Protein AF-0000000075268271 (afdb_homodimer)

Secondary structure (DSSP, 8-state):
---------HHHHHHB-HHHHHHHHHTTTTT-B--TTHHHHHHHHHHHHHHHHHHHHHHHHHHTT-SB--HHHHHHHHHHHHHHHHHHHHHH-/---------HHHHHHB-HHHHHHHHHTTTTT-B--TTHHHHHHHHHHHHHHHHHHHHHHHHHHTT-SB--HHHHHHHHHHHHHHHHHHHHHH-

Structure (mmCIF, N/CA/C/O backbone):
data_AF-0000000075268271-model_v1
#
loop_
_entity.id
_entity.type
_entity.pdbx_description
1 polymer 'Uncharacterized protein'
#
loop_
_atom_site.group_PDB
_atom_site.id
_atom_site.type_symbol
_atom_site.label_atom_id
_atom_site.label_alt_id
_atom_site.label_comp_id
_atom_site.label_asym_id
_atom_site.label_entity_id
_atom_site.label_seq_id
_atom_site.pdbx_PDB_ins_code
_atom_site.Cartn_x
_atom_site.Cartn_y
_atom_site.Cartn_z
_atom_site.occupancy
_atom_site.B_iso_or_equiv
_atom_site.auth_seq_id
_atom_site.auth_comp_id
_atom_site.auth_asym_id
_atom_site.auth_atom_id
_atom_site.pdbx_PDB_model_num
ATOM 1 N N . MET A 1 1 ? 8.133 -24.219 16.812 1 31.52 1 MET A N 1
ATOM 2 C CA . MET A 1 1 ? 6.918 -23.484 17.141 1 31.52 1 MET A CA 1
ATOM 3 C C . MET A 1 1 ? 6.254 -22.938 15.883 1 31.52 1 MET A C 1
ATOM 5 O O . MET A 1 1 ? 6.902 -22.281 15.062 1 31.52 1 MET A O 1
ATOM 9 N N . PRO A 1 2 ? 5.168 -23.531 15.453 1 29.39 2 PRO A N 1
ATOM 10 C CA . PRO A 1 2 ? 4.523 -23.188 14.18 1 29.39 2 PRO A CA 1
ATOM 11 C C . PRO A 1 2 ? 4.332 -21.688 14 1 29.39 2 PRO A C 1
ATOM 13 O O . PRO A 1 2 ? 4.102 -20.969 14.977 1 29.39 2 PRO A O 1
ATOM 16 N N . ALA A 1 3 ? 4.926 -21.094 13.008 1 40.59 3 ALA A N 1
ATOM 17 C CA . ALA A 1 3 ? 4.797 -19.672 12.703 1 40.59 3 ALA A CA 1
ATOM 18 C C . ALA A 1 3 ? 3.383 -19.172 13 1 40.59 3 ALA A C 1
ATOM 20 O O . ALA A 1 3 ? 2.4 -19.828 12.641 1 40.59 3 ALA A O 1
ATOM 21 N N . GLU A 1 4 ? 3.176 -18.547 14.156 1 39.72 4 GLU A N 1
ATOM 22 C CA . GLU A 1 4 ? 1.919 -17.922 14.562 1 39.72 4 GLU A CA 1
ATOM 23 C C . GLU A 1 4 ? 1.168 -17.359 13.359 1 39.72 4 GLU A C 1
ATOM 25 O O . GLU A 1 4 ? 1.684 -16.5 12.648 1 39.72 4 GLU A O 1
ATOM 30 N N . LYS A 1 5 ? 0.392 -18.141 12.656 1 44.25 5 LYS A N 1
ATOM 31 C CA . LYS A 1 5 ? -0.526 -17.656 11.633 1 44.25 5 LYS A CA 1
ATOM 32 C C . LYS A 1 5 ? -1.112 -16.297 12.023 1 44.25 5 LYS A C 1
ATOM 34 O O . LYS A 1 5 ? -1.704 -16.156 13.094 1 44.25 5 LYS A O 1
ATOM 39 N N . LYS A 1 6 ? -0.421 -15.203 11.906 1 47.88 6 LYS A N 1
ATOM 40 C CA . LYS A 1 6 ? -0.913 -13.883 12.289 1 47.88 6 LYS A CA 1
ATOM 41 C C . LYS A 1 6 ? -2.367 -13.695 11.867 1 47.88 6 LYS A C 1
ATOM 43 O O . LYS A 1 6 ? -2.691 -13.789 10.68 1 47.88 6 LYS A O 1
ATOM 48 N N . GLN A 1 7 ? -3.389 -14.109 12.773 1 51.75 7 GLN A N 1
ATOM 49 C CA . GLN A 1 7 ? -4.82 -13.836 12.656 1 51.75 7 GLN A CA 1
ATOM 50 C C . GLN A 1 7 ? -5.074 -12.43 12.125 1 51.75 7 GLN A C 1
ATOM 52 O O . GLN A 1 7 ? -4.289 -11.516 12.383 1 51.75 7 GLN A O 1
ATOM 57 N N . PRO A 1 8 ? -5.922 -12.391 11.141 1 56.81 8 PRO A N 1
ATOM 58 C CA . PRO A 1 8 ? -6.199 -11.031 10.656 1 56.81 8 PRO A CA 1
ATOM 59 C C . PRO A 1 8 ? -6.582 -10.07 11.781 1 56.81 8 PRO A C 1
ATOM 61 O O . PRO A 1 8 ? -7.383 -10.422 12.656 1 56.81 8 PRO A O 1
ATOM 64 N N . ASN A 1 9 ? -5.738 -9.086 12.125 1 66.88 9 ASN A N 1
ATOM 65 C CA . ASN A 1 9 ? -5.992 -7.992 13.055 1 66.88 9 ASN A CA 1
ATOM 66 C C . ASN A 1 9 ? -7.352 -7.348 12.805 1 66.88 9 ASN A C 1
ATOM 68 O O . ASN A 1 9 ? -7.754 -7.164 11.648 1 66.88 9 ASN A O 1
ATOM 72 N N . ALA A 1 10 ? -8.398 -7.574 13.695 1 72.62 10 ALA A N 1
ATOM 73 C CA . ALA A 1 10 ? -9.734 -6.977 13.633 1 72.62 10 ALA A CA 1
ATOM 74 C C . ALA A 1 10 ? -9.688 -5.598 12.984 1 72.62 10 ALA A C 1
ATOM 76 O O . ALA A 1 10 ? -10.609 -5.215 12.258 1 72.62 10 ALA A O 1
ATOM 77 N N . LYS A 1 11 ? -8.695 -4.957 13.195 1 80.31 11 LYS A N 1
ATOM 78 C CA . LYS A 1 11 ? -8.555 -3.619 12.625 1 80.31 11 LYS A CA 1
ATOM 79 C C . LYS A 1 11 ? -8.484 -3.674 11.102 1 80.31 11 LYS A C 1
ATOM 81 O O . LYS A 1 11 ? -9.094 -2.844 10.414 1 80.31 11 LYS A O 1
ATOM 86 N N . LEU A 1 12 ? -7.926 -4.66 10.594 1 87.38 12 LEU A N 1
ATOM 87 C CA . LEU A 1 12 ? -7.719 -4.762 9.148 1 87.38 12 LEU A CA 1
ATOM 88 C C . LEU A 1 12 ? -9.031 -5.074 8.43 1 87.38 12 LEU A C 1
ATOM 90 O O . LEU A 1 12 ? -9.289 -4.551 7.348 1 87.38 12 LEU A O 1
ATOM 94 N N . THR A 1 13 ? -9.867 -5.848 9.148 1 85.5 13 THR A N 1
ATOM 95 C CA . THR A 1 13 ? -11.102 -6.281 8.508 1 85.5 13 THR A CA 1
ATOM 96 C C . THR A 1 13 ? -12.062 -5.105 8.344 1 85.5 13 THR A C 1
ATOM 98 O O . THR A 1 13 ? -13.008 -5.176 7.551 1 85.5 13 THR A O 1
ATOM 101 N N . LYS A 1 14 ? -11.789 -4.031 9 1 91.56 14 LYS A N 1
ATOM 102 C CA . LYS A 1 14 ? -12.656 -2.857 8.898 1 91.56 14 LYS A CA 1
ATOM 103 C C . LYS A 1 14 ? -12.117 -1.869 7.863 1 91.56 14 LYS A C 1
ATOM 105 O O . LYS A 1 14 ? -12.844 -0.988 7.402 1 91.56 14 LYS A O 1
ATOM 110 N N . LEU A 1 15 ? -10.93 -2.074 7.535 1 93.69 15 LEU A N 1
ATOM 111 C CA . LEU A 1 15 ? -10.266 -1.083 6.699 1 93.69 15 LEU A CA 1
ATOM 112 C C . LEU A 1 15 ? -10.492 -1.381 5.219 1 93.69 15 LEU A C 1
ATOM 114 O O . LEU A 1 15 ? -10.516 -0.464 4.395 1 93.69 15 LEU A O 1
ATOM 118 N N . TYR A 1 16 ? -10.656 -2.656 4.906 1 93.19 16 TYR A N 1
ATOM 119 C CA . TYR A 1 16 ? -10.773 -2.98 3.488 1 93.19 16 TYR A CA 1
ATOM 120 C C . TYR A 1 16 ? -11.609 -4.242 3.285 1 93.19 16 TYR A C 1
ATOM 122 O O . TYR A 1 16 ? -11.898 -4.961 4.242 1 93.19 16 TYR A O 1
ATOM 130 N N . ASN A 1 17 ? -12.141 -4.367 2.084 1 93.81 17 ASN A N 1
ATOM 131 C CA . ASN A 1 17 ? -12.812 -5.582 1.646 1 93.81 17 ASN A CA 1
ATOM 132 C C . ASN A 1 17 ? -11.82 -6.648 1.204 1 93.81 17 ASN A C 1
ATOM 134 O O . ASN A 1 17 ? -11.352 -6.637 0.063 1 93.81 17 ASN A O 1
ATOM 138 N N . ARG A 1 18 ? -11.641 -7.5 2.152 1 94.69 18 ARG A N 1
ATOM 139 C CA . ARG A 1 18 ? -10.578 -8.461 1.895 1 94.69 18 ARG A CA 1
ATOM 140 C C . ARG A 1 18 ? -10.867 -9.281 0.642 1 94.69 18 ARG A C 1
ATOM 142 O O . ARG A 1 18 ? -9.969 -9.547 -0.159 1 94.69 18 ARG A O 1
ATOM 149 N N . THR A 1 19 ? -12.195 -9.766 0.475 1 95.88 19 THR A N 1
ATOM 150 C CA . THR A 1 19 ? -12.562 -10.609 -0.66 1 95.88 19 THR A CA 1
ATOM 151 C C . THR A 1 19 ? -12.25 -9.906 -1.977 1 95.88 19 THR A C 1
ATOM 153 O O . THR A 1 19 ? -11.602 -10.484 -2.854 1 95.88 19 THR A O 1
ATOM 156 N N . ARG A 1 20 ? -12.625 -8.672 -2.082 1 95.44 20 ARG A N 1
ATOM 157 C CA . ARG A 1 20 ? -12.398 -7.93 -3.314 1 95.44 20 ARG A CA 1
ATOM 158 C C . ARG A 1 20 ? -10.922 -7.602 -3.492 1 95.44 20 ARG A C 1
ATOM 160 O O . ARG A 1 20 ? -10.398 -7.641 -4.609 1 95.44 20 ARG A O 1
ATOM 167 N N . PHE A 1 21 ? -10.266 -7.293 -2.365 1 95.62 21 PHE A N 1
ATOM 168 C CA . PHE A 1 21 ? -8.836 -6.996 -2.408 1 95.62 21 PHE A CA 1
ATOM 169 C C . PHE A 1 21 ? -8.047 -8.211 -2.869 1 95.62 21 PHE A C 1
ATOM 171 O O . PHE A 1 21 ? -7.172 -8.102 -3.734 1 95.62 21 PHE A O 1
ATOM 178 N N . LYS A 1 22 ? -8.375 -9.297 -2.318 1 96.31 22 LYS A N 1
ATOM 179 C CA . LYS A 1 22 ? -7.707 -10.539 -2.697 1 96.31 22 LYS A CA 1
ATOM 180 C C . LYS A 1 22 ? -7.941 -10.859 -4.172 1 96.31 22 LYS A C 1
ATOM 182 O O . LYS A 1 22 ? -7.02 -11.273 -4.875 1 96.31 22 LYS A O 1
ATOM 187 N N . LYS A 1 23 ? -9.109 -10.664 -4.668 1 97.06 23 LYS A N 1
ATOM 188 C CA . LYS A 1 23 ? -9.445 -10.938 -6.066 1 97.06 23 LYS A CA 1
ATOM 189 C C . LYS A 1 23 ? -8.641 -10.047 -7.004 1 97.06 23 LYS A C 1
ATOM 191 O O . LYS A 1 23 ? -8.258 -10.477 -8.102 1 97.06 23 LYS A O 1
ATOM 196 N N . ALA A 1 24 ? -8.422 -8.828 -6.547 1 96.5 24 ALA A N 1
ATOM 197 C CA . ALA A 1 24 ? -7.629 -7.902 -7.352 1 96.5 24 ALA A CA 1
ATOM 198 C C . ALA A 1 24 ? -6.207 -8.422 -7.551 1 96.5 24 ALA A C 1
ATOM 200 O O . ALA A 1 24 ? -5.629 -8.273 -8.625 1 96.5 24 ALA A O 1
ATOM 201 N N . ILE A 1 25 ? -5.652 -9.047 -6.566 1 97.94 25 ILE A N 1
ATOM 202 C CA . ILE A 1 25 ? -4.32 -9.625 -6.672 1 97.94 25 ILE A CA 1
ATOM 203 C C . ILE A 1 25 ? -4.379 -10.898 -7.516 1 97.94 25 ILE A C 1
ATOM 205 O O . ILE A 1 25 ? -3.57 -11.086 -8.43 1 97.94 25 ILE A O 1
ATOM 209 N N . GLU A 1 26 ? -5.363 -11.688 -7.25 1 98.06 26 GLU A N 1
ATOM 210 C CA . GLU A 1 26 ? -5.5 -12.984 -7.906 1 98.06 26 GLU A CA 1
ATOM 211 C C . GLU A 1 26 ? -5.734 -12.82 -9.406 1 98.06 26 GLU A C 1
ATOM 213 O O . GLU A 1 26 ? -5.324 -13.664 -10.203 1 98.06 26 GLU A O 1
ATOM 218 N N . SER A 1 27 ? -6.379 -11.773 -9.75 1 97.94 27 SER A N 1
ATOM 219 C CA . SER A 1 27 ? -6.648 -11.508 -11.164 1 97.94 27 SER A CA 1
ATOM 220 C C . SER A 1 27 ? -5.355 -11.391 -11.961 1 97.94 27 SER A C 1
ATOM 222 O O . SER A 1 27 ? -5.348 -11.609 -13.172 1 97.94 27 SER A O 1
ATOM 224 N N . GLU A 1 28 ? -4.301 -11.156 -11.297 1 98.56 28 GLU A N 1
ATOM 225 C CA . GLU A 1 28 ? -3.016 -11 -11.977 1 98.56 28 GLU A CA 1
ATOM 226 C C . GLU A 1 28 ? -2.227 -12.305 -11.969 1 98.56 28 GLU A C 1
ATOM 228 O O . GLU A 1 28 ? -1.186 -12.406 -12.625 1 98.56 28 GLU A O 1
ATOM 233 N N . LEU A 1 29 ? -2.707 -13.305 -11.32 1 98.69 29 LEU A N 1
ATOM 234 C CA . LEU A 1 29 ? -1.918 -14.508 -11.094 1 98.69 29 LEU A CA 1
ATOM 235 C C . LEU A 1 29 ? -2.26 -15.578 -12.125 1 98.69 29 LEU A C 1
ATOM 237 O O . LEU A 1 29 ? -1.744 -16.703 -12.062 1 98.69 29 LEU A O 1
ATOM 241 N N . ASP A 1 30 ? -3.125 -15.328 -13.062 1 98.31 30 ASP A N 1
ATOM 242 C CA . ASP A 1 30 ? -3.484 -16.219 -14.172 1 98.31 30 ASP A CA 1
ATOM 243 C C . ASP A 1 30 ? -3.771 -17.625 -13.672 1 98.31 30 ASP A C 1
ATOM 245 O O . ASP A 1 30 ? -3.287 -18.609 -14.25 1 98.31 30 ASP A O 1
ATOM 249 N N . GLY A 1 31 ? -4.477 -17.688 -12.57 1 98.25 31 GLY A N 1
ATOM 250 C CA . GLY A 1 31 ? -4.922 -18.969 -12.062 1 98.25 31 GLY A CA 1
ATOM 251 C C . GLY A 1 31 ? -3.928 -19.609 -11.109 1 98.25 31 GLY A C 1
ATOM 252 O O . GLY A 1 31 ? -4.223 -20.625 -10.492 1 98.25 31 GLY A O 1
ATOM 253 N N . LYS A 1 32 ? -2.775 -19.031 -10.977 1 98.69 32 LYS A N 1
ATOM 254 C CA . LYS A 1 32 ? -1.796 -19.562 -10.031 1 98.69 32 LYS A CA 1
ATOM 255 C C . LYS A 1 32 ? -2.15 -19.188 -8.594 1 98.69 32 LYS A C 1
ATOM 257 O O . LYS A 1 32 ? -2.854 -18.203 -8.359 1 98.69 32 LYS A O 1
ATOM 262 N N . LYS A 1 33 ? -1.604 -19.984 -7.695 1 98.44 33 LYS A N 1
ATOM 263 C CA . LYS A 1 33 ? -1.94 -19.812 -6.285 1 98.44 33 LYS A CA 1
ATOM 264 C C . LYS A 1 33 ? -0.872 -19 -5.559 1 98.44 33 LYS A C 1
ATOM 266 O O . LYS A 1 33 ? 0.281 -18.953 -5.992 1 98.44 33 LYS A O 1
ATOM 271 N N . MET A 1 34 ? -1.299 -18.328 -4.52 1 97.75 34 MET A N 1
ATOM 272 C CA . MET A 1 34 ? -0.413 -17.656 -3.574 1 97.75 34 MET A CA 1
ATOM 273 C C . MET A 1 34 ? -0.712 -18.094 -2.145 1 97.75 34 MET A C 1
ATOM 275 O O . MET A 1 34 ? -1.738 -18.734 -1.886 1 97.75 34 MET A O 1
ATOM 279 N N . ALA A 1 35 ? 0.216 -17.812 -1.238 1 96.31 35 ALA A N 1
ATOM 280 C CA . ALA A 1 35 ? -0.035 -18.109 0.17 1 96.31 35 ALA A CA 1
ATOM 281 C C . ALA A 1 35 ? -1.312 -17.422 0.653 1 96.31 35 ALA A C 1
ATOM 283 O O . ALA A 1 35 ? -1.617 -16.297 0.238 1 96.31 35 ALA A O 1
ATOM 284 N N . GLU A 1 36 ? -1.975 -18.062 1.53 1 94.38 36 GLU A N 1
ATOM 285 C CA . GLU A 1 36 ? -3.314 -17.672 1.957 1 94.38 36 GLU A CA 1
ATOM 286 C C . GLU A 1 36 ? -3.295 -16.297 2.645 1 94.38 36 GLU A C 1
ATOM 288 O O . GLU A 1 36 ? -4.262 -15.539 2.553 1 94.38 36 GLU A O 1
ATOM 293 N N . ASP A 1 37 ? -2.166 -15.93 3.166 1 94.5 37 ASP A N 1
ATOM 294 C CA . ASP A 1 37 ? -2.131 -14.703 3.955 1 94.5 37 ASP A CA 1
ATOM 295 C C . ASP A 1 37 ? -1.354 -13.602 3.232 1 94.5 37 ASP A C 1
ATOM 297 O O . ASP A 1 37 ? -1.12 -12.531 3.793 1 94.5 37 ASP A O 1
ATOM 301 N N . THR A 1 38 ? -1.077 -13.828 2.01 1 95.62 38 THR A N 1
ATOM 302 C CA . THR A 1 38 ? -0.266 -12.875 1.265 1 95.62 38 THR A CA 1
ATOM 303 C C . THR A 1 38 ? -0.977 -11.523 1.16 1 95.62 38 THR A C 1
ATOM 305 O O . THR A 1 38 ? -0.37 -10.477 1.389 1 95.62 38 THR A O 1
ATOM 308 N N . ASP A 1 39 ? -2.254 -11.609 0.865 1 95.06 39 ASP A N 1
ATOM 309 C CA . ASP A 1 39 ? -3.008 -10.367 0.692 1 95.06 39 ASP A CA 1
ATOM 310 C C . ASP A 1 39 ? -3.068 -9.578 1.995 1 95.06 39 ASP A C 1
ATOM 312 O O . ASP A 1 39 ? -2.912 -8.352 1.992 1 95.06 39 ASP A O 1
ATOM 316 N N . ILE A 1 40 ? -3.18 -10.234 3.148 1 95.62 40 ILE A N 1
ATOM 317 C CA . ILE A 1 40 ? -3.266 -9.586 4.449 1 95.62 40 ILE A CA 1
ATOM 318 C C . ILE A 1 40 ? -1.91 -8.992 4.824 1 95.62 40 ILE A C 1
ATOM 320 O O . ILE A 1 40 ? -1.83 -7.848 5.273 1 95.62 40 ILE A O 1
ATOM 324 N N . LEU A 1 41 ? -0.896 -9.703 4.57 1 95.56 41 LEU A N 1
ATOM 325 C CA . LEU A 1 41 ? 0.448 -9.266 4.934 1 95.56 41 LEU A CA 1
ATOM 326 C C . LEU A 1 41 ? 0.87 -8.055 4.113 1 95.56 41 LEU A C 1
ATOM 328 O O . LEU A 1 41 ? 1.465 -7.113 4.648 1 95.56 41 LEU A O 1
ATOM 332 N N . MET A 1 42 ? 0.495 -8.086 2.865 1 96.75 42 MET A N 1
ATOM 333 C CA . MET A 1 42 ? 0.849 -6.957 2.006 1 96.75 42 MET A CA 1
ATOM 334 C C . MET A 1 42 ? 0.061 -5.711 2.389 1 96.75 42 MET A C 1
ATOM 336 O O . MET A 1 42 ? 0.6 -4.602 2.375 1 96.75 42 MET A O 1
ATOM 340 N N . TYR A 1 43 ? -1.158 -5.898 2.725 1 96.56 43 TYR A N 1
ATOM 34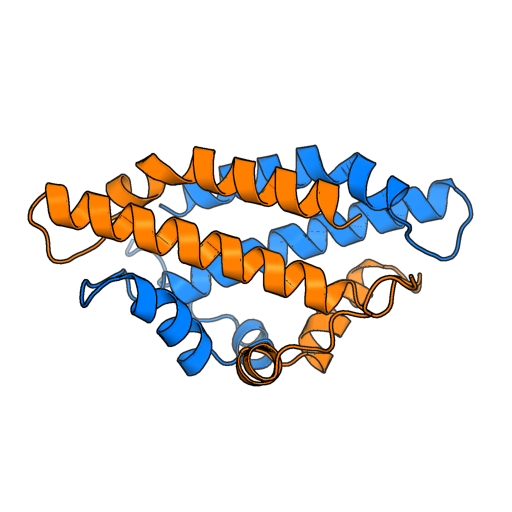1 C CA . TYR A 1 43 ? -1.972 -4.77 3.164 1 96.56 43 TYR A CA 1
ATOM 342 C C . TYR A 1 43 ? -1.438 -4.188 4.469 1 96.56 43 TYR A C 1
ATOM 344 O O . TYR A 1 43 ? -1.317 -2.969 4.605 1 96.56 43 TYR A O 1
ATOM 352 N N . MET A 1 44 ? -1.106 -5.035 5.367 1 96 44 MET A N 1
ATOM 353 C CA . MET A 1 44 ? -0.575 -4.598 6.656 1 96 44 MET A CA 1
ATOM 354 C C . MET A 1 44 ? 0.729 -3.828 6.473 1 96 44 MET A C 1
ATOM 356 O O . MET A 1 44 ? 0.92 -2.77 7.074 1 96 44 MET A O 1
ATOM 360 N N . ASN A 1 45 ? 1.514 -4.387 5.652 1 96.62 45 ASN A N 1
ATOM 361 C CA . ASN A 1 45 ? 2.789 -3.732 5.371 1 96.62 45 ASN A CA 1
ATOM 362 C C . ASN A 1 45 ? 2.586 -2.348 4.766 1 96.62 45 ASN A C 1
ATOM 364 O O . ASN A 1 45 ? 3.305 -1.406 5.105 1 96.62 45 ASN A O 1
ATOM 368 N N . PHE A 1 46 ? 1.614 -2.301 3.951 1 97.38 46 PHE A N 1
ATOM 369 C CA . PHE A 1 46 ? 1.271 -1.022 3.338 1 97.38 46 PHE A CA 1
ATOM 370 C C . PHE A 1 46 ? 0.774 -0.034 4.387 1 97.38 46 PHE A C 1
ATOM 372 O O . PHE A 1 46 ? 1.181 1.13 4.395 1 97.38 46 PHE A O 1
ATOM 379 N N . LEU A 1 47 ? -0.067 -0.475 5.25 1 96.88 47 LEU A N 1
ATOM 380 C CA . LEU A 1 47 ? -0.606 0.394 6.289 1 96.88 47 LEU A CA 1
ATOM 381 C C . LEU A 1 47 ? 0.505 0.904 7.203 1 96.88 47 LEU A C 1
ATOM 383 O O . LEU A 1 47 ? 0.528 2.084 7.559 1 96.88 47 LEU A O 1
ATOM 387 N N . ILE A 1 48 ? 1.44 0.054 7.598 1 96.75 48 ILE A N 1
ATOM 388 C CA . ILE A 1 48 ? 2.562 0.447 8.445 1 96.75 48 ILE A CA 1
ATOM 389 C C . ILE A 1 48 ? 3.391 1.519 7.738 1 96.75 48 ILE A C 1
ATOM 391 O O . ILE A 1 48 ? 3.74 2.537 8.344 1 96.75 48 ILE A O 1
ATOM 395 N N . PHE A 1 49 ? 3.635 1.313 6.484 1 98.31 49 PHE A N 1
ATOM 396 C CA . PHE A 1 49 ? 4.359 2.275 5.664 1 98.31 49 PHE A CA 1
ATOM 397 C C . PHE A 1 49 ? 3.627 3.611 5.625 1 98.31 49 PHE A C 1
ATOM 399 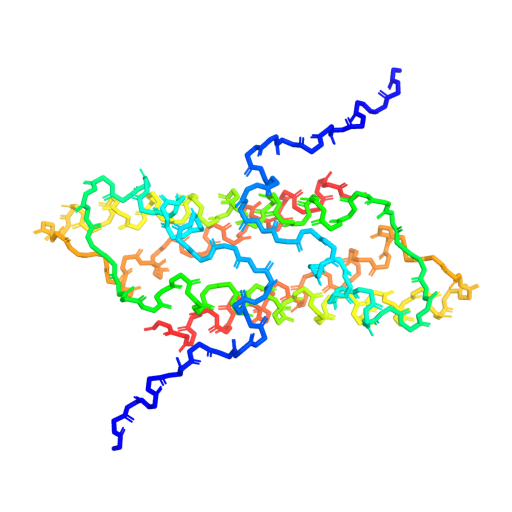O O . PHE A 1 49 ? 4.234 4.664 5.832 1 98.31 49 PHE A O 1
ATOM 406 N N . LEU A 1 50 ? 2.414 3.561 5.395 1 98 50 LEU A N 1
ATOM 407 C CA . LEU A 1 50 ? 1.635 4.785 5.25 1 98 50 LEU A CA 1
ATOM 408 C C . LEU A 1 50 ? 1.574 5.551 6.566 1 98 50 LEU A C 1
ATOM 410 O O . LEU A 1 50 ? 1.683 6.777 6.582 1 98 50 LEU A O 1
ATOM 414 N N . GLU A 1 51 ? 1.361 4.836 7.613 1 97.94 51 GLU A N 1
ATOM 415 C CA . GLU A 1 51 ? 1.291 5.473 8.93 1 97.94 51 GLU A CA 1
ATOM 416 C C . GLU A 1 51 ? 2.621 6.125 9.297 1 97.94 51 GLU A C 1
ATOM 418 O O . GLU A 1 51 ? 2.646 7.242 9.812 1 97.94 51 GLU A O 1
ATOM 423 N N . ARG A 1 52 ? 3.674 5.445 9.008 1 98.06 52 ARG A N 1
ATOM 424 C CA . ARG A 1 52 ? 4.996 6.008 9.273 1 98.06 52 ARG A CA 1
ATOM 425 C C . ARG A 1 52 ? 5.234 7.262 8.438 1 98.06 52 ARG A C 1
ATOM 427 O O . ARG A 1 52 ? 5.723 8.273 8.945 1 98.06 52 ARG A O 1
ATOM 434 N N . LEU A 1 53 ? 4.941 7.195 7.184 1 98.5 53 LEU A N 1
ATOM 435 C CA . LEU A 1 53 ? 5.121 8.336 6.297 1 98.5 53 LEU A CA 1
ATOM 436 C C . LEU A 1 53 ? 4.273 9.523 6.758 1 98.5 53 LEU A C 1
ATOM 438 O O . LEU A 1 53 ? 4.75 10.656 6.773 1 98.5 53 LEU A O 1
ATOM 442 N N . ALA A 1 54 ? 3.045 9.234 7.129 1 98.75 54 ALA A N 1
ATOM 443 C CA . ALA A 1 54 ? 2.148 10.289 7.609 1 98.75 54 ALA A CA 1
ATOM 444 C C . ALA A 1 54 ? 2.709 10.961 8.859 1 98.75 54 ALA A C 1
ATOM 446 O O . ALA A 1 54 ? 2.746 12.188 8.945 1 98.75 54 ALA A O 1
ATOM 447 N N . LYS A 1 55 ? 3.193 10.172 9.781 1 98.69 55 LYS A N 1
ATOM 448 C CA . LYS A 1 55 ? 3.725 10.703 11.039 1 98.69 55 LYS A CA 1
ATOM 449 C C . LYS A 1 55 ? 4.949 11.578 10.789 1 98.69 55 LYS A C 1
ATOM 451 O O . LYS A 1 55 ? 5.047 12.688 11.32 1 98.69 55 LYS A O 1
ATOM 456 N N . LYS A 1 56 ? 5.793 11.164 9.977 1 98.69 56 LYS A N 1
ATOM 457 C CA . LYS A 1 56 ? 7.008 11.922 9.68 1 98.69 56 LYS A CA 1
ATOM 458 C C . LYS A 1 56 ? 6.684 13.188 8.891 1 98.69 56 LYS A C 1
ATOM 460 O O . LYS A 1 56 ? 7.297 14.234 9.109 1 98.69 56 LYS A O 1
ATOM 465 N N . SER A 1 57 ? 5.73 13.094 8 1 98.62 57 SER A N 1
ATOM 466 C CA . SER A 1 57 ? 5.309 14.258 7.227 1 98.62 57 SER A CA 1
ATOM 467 C C . SER A 1 57 ? 4.637 15.297 8.109 1 98.62 57 SER A C 1
ATOM 469 O O . SER A 1 57 ? 4.812 16.5 7.91 1 98.62 57 SER A O 1
ATOM 471 N N . GLU A 1 58 ? 3.869 14.758 9.031 1 98.75 58 GLU A N 1
ATOM 472 C CA . GLU A 1 58 ? 3.24 15.641 10.008 1 98.75 58 GLU A CA 1
ATOM 473 C C . GLU A 1 58 ? 4.285 16.422 10.805 1 98.75 58 GLU A C 1
ATOM 475 O O . GLU A 1 58 ? 4.133 17.625 11.031 1 98.75 58 GLU A O 1
ATOM 480 N N . LYS A 1 59 ? 5.301 15.766 11.289 1 98.62 59 LYS A N 1
ATOM 481 C CA . LYS A 1 59 ? 6.375 16.422 12.031 1 98.62 59 LYS A CA 1
ATOM 482 C C . LYS A 1 59 ? 7.062 17.484 11.172 1 98.62 59 LYS A C 1
ATOM 484 O O . LYS A 1 59 ? 7.395 18.562 11.656 1 98.62 59 LYS A O 1
ATOM 489 N N . ALA A 1 60 ? 7.27 17.203 9.938 1 98.56 60 ALA A N 1
ATOM 490 C CA . ALA A 1 60 ? 7.867 18.172 9.023 1 98.56 60 ALA A CA 1
ATOM 491 C C . ALA A 1 60 ? 6.98 19.406 8.875 1 98.56 60 ALA A C 1
ATOM 493 O O . ALA A 1 60 ? 7.473 20.547 8.867 1 98.56 60 ALA A O 1
ATOM 494 N N . ALA A 1 61 ? 5.676 19.172 8.719 1 98.62 61 ALA A N 1
ATOM 495 C CA . ALA A 1 61 ? 4.738 20.281 8.633 1 98.62 61 ALA A CA 1
ATOM 496 C C . ALA A 1 61 ? 4.758 21.109 9.922 1 98.62 61 ALA A C 1
ATOM 498 O O . ALA A 1 61 ? 4.715 22.344 9.875 1 98.62 61 ALA A O 1
ATOM 499 N N . ASP A 1 62 ? 4.816 20.406 11.039 1 98.44 62 ASP A N 1
ATOM 500 C CA . ASP A 1 62 ? 4.879 21.078 12.336 1 98.44 62 ASP A CA 1
ATOM 501 C C . ASP A 1 62 ? 6.113 21.969 12.445 1 98.44 62 ASP A C 1
ATOM 503 O O . ASP A 1 62 ? 6.027 23.109 12.914 1 98.44 62 ASP A O 1
ATOM 507 N N . GLU A 1 63 ? 7.262 21.5 12.008 1 98.06 63 GLU A N 1
ATOM 508 C CA . GLU A 1 63 ? 8.523 22.234 12.039 1 98.06 63 GLU A CA 1
ATOM 509 C C . GLU A 1 63 ? 8.477 23.484 11.156 1 98.06 63 GLU A C 1
ATOM 511 O O . GLU A 1 63 ? 9.141 24.469 11.445 1 98.06 63 GLU A O 1
ATOM 516 N N . ARG A 1 64 ? 7.617 23.422 10.156 1 97 64 ARG A N 1
ATOM 517 C CA . ARG A 1 64 ? 7.422 24.562 9.25 1 97 64 ARG A CA 1
ATOM 518 C C . ARG A 1 64 ? 6.398 25.547 9.812 1 97 64 ARG A C 1
ATOM 520 O O . ARG A 1 64 ? 6.207 26.625 9.273 1 97 64 ARG A O 1
ATOM 527 N N . GLY A 1 65 ? 5.746 25.094 10.875 1 98.06 65 GLY A N 1
ATOM 528 C CA . GLY A 1 65 ? 4.719 25.938 11.469 1 98.06 65 GLY A CA 1
ATOM 529 C C . GLY A 1 65 ? 3.416 25.922 10.695 1 98.06 65 GLY A C 1
ATOM 530 O O . GLY A 1 65 ? 2.678 26.906 10.703 1 98.06 65 GLY A O 1
ATOM 531 N N . SER A 1 66 ? 3.131 24.891 9.938 1 98.19 66 SER A N 1
ATOM 532 C CA . SER A 1 66 ? 1.919 24.797 9.133 1 98.19 66 SER A CA 1
ATOM 533 C C . SER A 1 66 ? 0.933 23.797 9.742 1 98.19 66 SER A C 1
ATOM 535 O O . SER A 1 66 ? 1.339 22.812 10.367 1 98.19 66 SER A O 1
ATOM 537 N N . ASN A 1 67 ? -0.236 24.109 9.477 1 98.25 67 ASN A N 1
ATOM 538 C CA . ASN A 1 67 ? -1.284 23.188 9.914 1 98.25 67 ASN A CA 1
ATOM 539 C C . ASN A 1 67 ? -1.708 22.25 8.789 1 98.25 67 ASN A C 1
ATOM 541 O O . ASN A 1 67 ? -2.752 21.594 8.875 1 98.25 67 ASN A O 1
ATOM 545 N N . ARG A 1 68 ? -0.868 22.266 7.707 1 98.56 68 ARG A N 1
ATOM 546 C CA . ARG A 1 68 ? -1.145 21.406 6.555 1 98.56 68 ARG A CA 1
ATOM 547 C C . ARG A 1 68 ? 0.12 20.703 6.086 1 98.56 68 ARG A C 1
ATOM 549 O O . ARG A 1 68 ? 1.161 21.328 5.898 1 98.56 68 ARG A O 1
ATOM 556 N N . VAL A 1 69 ? -0.029 19.391 5.938 1 98.38 69 VAL A N 1
ATOM 557 C CA . VAL A 1 69 ? 1.044 18.609 5.324 1 98.38 69 VAL A CA 1
ATOM 558 C C . VAL A 1 69 ? 1.062 18.859 3.816 1 98.38 69 VAL A C 1
ATOM 560 O O . VAL A 1 69 ? 0.029 18.75 3.15 1 98.38 69 VAL A O 1
ATOM 563 N N . ASN A 1 70 ? 2.186 19.281 3.32 1 96.88 70 ASN A N 1
ATOM 564 C CA . ASN A 1 70 ? 2.287 19.484 1.879 1 96.88 70 ASN A CA 1
ATOM 565 C C . ASN A 1 70 ? 3.264 18.5 1.245 1 96.88 70 ASN A C 1
ATOM 567 O O . ASN A 1 70 ? 3.768 17.594 1.919 1 96.88 70 ASN A O 1
ATOM 571 N N . THR A 1 71 ? 3.48 18.625 -0.044 1 96.25 71 THR A N 1
ATOM 572 C CA . THR A 1 71 ? 4.242 17.656 -0.823 1 96.25 71 THR A CA 1
ATOM 573 C C . THR A 1 71 ? 5.703 17.625 -0.381 1 96.25 71 THR A C 1
ATOM 575 O O . THR A 1 71 ? 6.352 16.578 -0.415 1 96.25 71 THR A O 1
ATOM 578 N N . ASN A 1 72 ? 6.188 18.828 -0.011 1 97 72 ASN A N 1
ATOM 579 C CA . ASN A 1 72 ? 7.574 18.875 0.446 1 97 72 ASN A CA 1
ATOM 580 C C . ASN A 1 72 ? 7.762 18.078 1.739 1 97 72 ASN A C 1
ATOM 582 O O . ASN A 1 72 ? 8.781 17.406 1.916 1 97 72 ASN A O 1
ATOM 586 N N . ASP A 1 73 ? 6.777 18.125 2.639 1 98.31 73 ASP A N 1
ATOM 587 C CA . ASP A 1 73 ? 6.812 17.359 3.883 1 98.31 73 ASP A CA 1
ATOM 588 C C . ASP A 1 73 ? 6.871 15.859 3.604 1 98.31 73 ASP A C 1
ATOM 590 O O . ASP A 1 73 ? 7.66 15.141 4.215 1 98.31 73 ASP A O 1
ATOM 594 N N . VAL A 1 74 ? 6.105 15.398 2.623 1 98.12 74 VAL A N 1
ATOM 595 C CA . VAL A 1 74 ? 6.02 13.984 2.277 1 98.12 74 VAL A CA 1
ATOM 596 C C . VAL A 1 74 ? 7.301 13.547 1.569 1 98.12 74 VAL A C 1
ATOM 598 O O . VAL A 1 74 ? 7.883 12.508 1.908 1 98.12 74 VAL A O 1
ATOM 601 N N . GLY A 1 75 ? 7.73 14.344 0.616 1 97.81 75 GLY A N 1
ATOM 602 C CA . GLY A 1 75 ? 8.906 14.016 -0.177 1 97.81 75 GLY A CA 1
ATOM 603 C C . GLY A 1 75 ? 10.164 13.852 0.658 1 97.81 75 GLY A C 1
ATOM 604 O O . GLY A 1 75 ? 11.023 13.023 0.338 1 97.81 75 GLY A O 1
ATOM 605 N N . LYS A 1 76 ? 10.195 14.625 1.705 1 97.56 76 LYS A N 1
ATOM 606 C CA . LYS A 1 76 ? 11.359 14.602 2.582 1 97.56 76 LYS A CA 1
ATOM 607 C C . LYS A 1 76 ? 11.547 13.227 3.209 1 97.56 76 LYS A C 1
ATOM 609 O O . LYS A 1 76 ? 12.68 12.766 3.387 1 97.56 76 LYS A O 1
ATOM 614 N N . TYR A 1 77 ? 10.461 12.516 3.506 1 98.31 77 TYR A N 1
ATOM 615 C CA . TYR A 1 77 ? 10.578 11.297 4.301 1 98.31 77 TYR A CA 1
ATOM 616 C C . TYR A 1 77 ? 10.117 10.078 3.502 1 98.31 77 TYR A C 1
ATOM 618 O O . TYR A 1 77 ? 10.195 8.945 3.984 1 98.31 77 TYR A O 1
ATOM 626 N N . LEU A 1 78 ? 9.734 10.297 2.275 1 98.5 78 LEU A N 1
ATOM 627 C CA . LEU A 1 78 ? 9.289 9.211 1.404 1 98.5 78 LEU A CA 1
ATOM 628 C C . LEU A 1 78 ? 10.406 8.203 1.172 1 98.5 78 LEU A C 1
ATOM 630 O O . LEU A 1 78 ? 10.195 6.996 1.295 1 98.5 78 LEU A O 1
ATOM 634 N N . PRO A 1 79 ? 11.688 8.625 0.899 1 98.31 79 PRO A N 1
ATOM 635 C CA . PRO A 1 79 ? 12.742 7.645 0.628 1 98.31 79 PRO A CA 1
ATOM 636 C C . PRO A 1 79 ? 12.977 6.688 1.797 1 98.31 79 PRO A C 1
ATOM 638 O O . PRO A 1 79 ? 13 5.469 1.607 1 98.31 79 PRO A O 1
ATOM 641 N N . VAL A 1 80 ? 13.086 7.234 3.002 1 98.44 80 VAL A N 1
ATOM 642 C CA . VAL A 1 80 ? 13.391 6.398 4.16 1 98.44 80 VAL A CA 1
ATOM 643 C C . VAL A 1 80 ? 12.195 5.5 4.477 1 98.44 80 VAL A C 1
ATOM 645 O O . VAL A 1 80 ? 12.367 4.363 4.922 1 98.44 80 VAL A O 1
ATOM 648 N N . SER A 1 81 ? 11 5.973 4.289 1 98.5 81 SER A N 1
ATOM 649 C CA 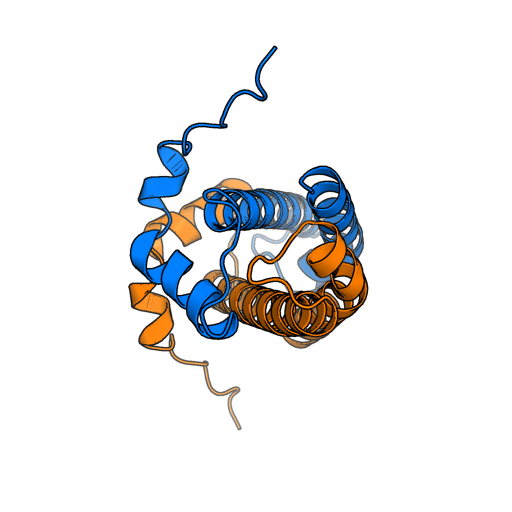. SER A 1 81 ? 9.797 5.191 4.551 1 98.5 81 SER A CA 1
ATOM 650 C C . SER A 1 81 ? 9.648 4.051 3.547 1 98.5 81 SER A C 1
ATOM 652 O O . SER A 1 81 ? 9.266 2.939 3.918 1 98.5 81 SER A O 1
ATOM 654 N N . VAL A 1 82 ? 9.992 4.324 2.297 1 98.25 82 VAL A N 1
ATOM 655 C CA . VAL A 1 82 ? 9.93 3.289 1.27 1 98.25 82 VAL A CA 1
ATOM 656 C C . VAL A 1 82 ? 11.008 2.24 1.521 1 98.25 82 VAL A C 1
ATOM 658 O O . VAL A 1 82 ? 10.773 1.042 1.351 1 98.25 82 VAL A O 1
ATOM 661 N N . ASP A 1 83 ? 12.156 2.67 1.927 1 98.19 83 ASP A N 1
ATOM 662 C CA . ASP A 1 83 ? 13.227 1.741 2.268 1 98.19 83 ASP A CA 1
ATOM 663 C C . ASP A 1 83 ? 12.805 0.806 3.398 1 98.19 83 ASP A C 1
ATOM 665 O O . ASP A 1 83 ? 13.055 -0.4 3.34 1 98.19 83 ASP A O 1
ATOM 669 N N . ALA A 1 84 ? 12.164 1.343 4.367 1 98.12 84 ALA A N 1
ATOM 670 C CA . ALA A 1 84 ? 11.68 0.537 5.488 1 98.12 84 ALA A CA 1
ATOM 671 C C . ALA A 1 84 ? 10.648 -0.483 5.027 1 98.12 84 ALA A C 1
ATOM 673 O O . ALA A 1 84 ? 10.656 -1.632 5.477 1 98.12 84 ALA A O 1
ATOM 674 N N . MET A 1 85 ? 9.742 -0.009 4.168 1 97.81 85 MET A N 1
ATOM 675 C CA . MET A 1 85 ? 8.719 -0.904 3.623 1 97.81 85 MET A CA 1
ATOM 676 C C . MET A 1 85 ? 9.367 -2.059 2.859 1 97.81 85 MET A C 1
ATOM 678 O O . MET A 1 85 ? 8.922 -3.203 2.969 1 97.81 85 MET A O 1
ATOM 682 N N . TYR A 1 86 ? 10.367 -1.746 2.068 1 98 86 TYR A N 1
ATOM 683 C CA . TYR A 1 86 ? 11.078 -2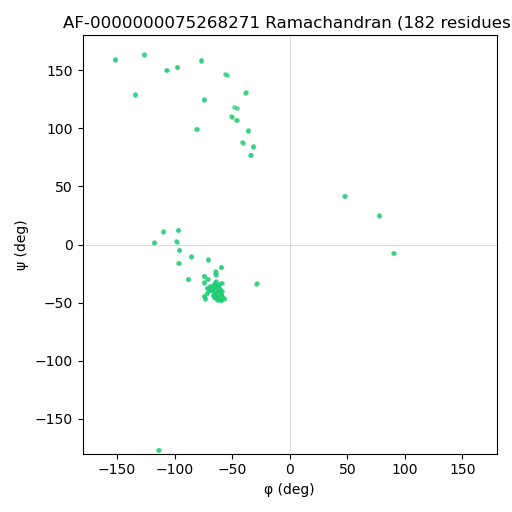.762 1.296 1 98 86 TYR A CA 1
ATOM 684 C C . TYR A 1 86 ? 11.711 -3.803 2.213 1 98 86 TYR A C 1
ATOM 686 O O . TYR A 1 86 ? 11.555 -5.008 1.996 1 98 86 TYR A O 1
ATOM 694 N N . ILE A 1 87 ? 12.359 -3.289 3.186 1 97.94 87 ILE A N 1
ATOM 695 C CA . ILE A 1 87 ? 13.047 -4.176 4.121 1 97.94 87 ILE A CA 1
ATOM 696 C C . ILE A 1 87 ? 12.023 -5.07 4.824 1 97.94 87 ILE A C 1
ATOM 698 O O . ILE A 1 87 ? 12.234 -6.277 4.957 1 97.94 87 ILE A O 1
ATOM 702 N N . CYS A 1 88 ? 10.961 -4.504 5.238 1 97.38 88 CYS A N 1
ATOM 703 C CA . CYS A 1 88 ? 9.922 -5.27 5.914 1 97.38 88 CYS A CA 1
ATOM 704 C C . CYS A 1 88 ? 9.32 -6.316 4.977 1 97.38 88 CYS A C 1
ATOM 706 O O . CYS A 1 88 ? 9.055 -7.445 5.395 1 97.38 88 CYS A O 1
ATOM 708 N N . THR A 1 89 ? 9.094 -5.938 3.715 1 96.75 89 THR A N 1
ATOM 709 C CA . THR A 1 89 ? 8.523 -6.867 2.748 1 96.75 89 THR A CA 1
ATOM 710 C C . THR A 1 89 ? 9.453 -8.062 2.529 1 96.75 89 THR A C 1
ATOM 712 O O . THR A 1 89 ? 9 -9.203 2.492 1 96.75 89 THR A O 1
ATOM 715 N N . VAL A 1 90 ? 10.766 -7.781 2.441 1 95.88 90 VAL A N 1
ATOM 716 C CA . VAL A 1 90 ? 11.758 -8.844 2.254 1 95.88 90 VAL A CA 1
ATOM 717 C C . VAL A 1 90 ? 11.727 -9.789 3.453 1 95.88 90 VAL A C 1
ATOM 719 O O . VAL A 1 90 ? 11.867 -11 3.295 1 95.88 90 VAL A O 1
ATOM 722 N N . SER A 1 91 ? 11.5 -9.203 4.566 1 93.12 91 SER A 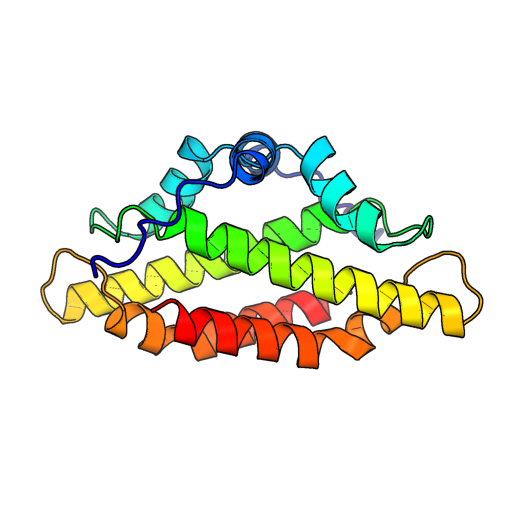N 1
ATOM 723 C CA . SER A 1 91 ? 11.492 -10 5.793 1 93.12 91 SER A CA 1
ATOM 724 C C . SER A 1 91 ? 10.234 -10.844 5.898 1 93.12 91 SER A C 1
ATOM 726 O O . SER A 1 91 ? 1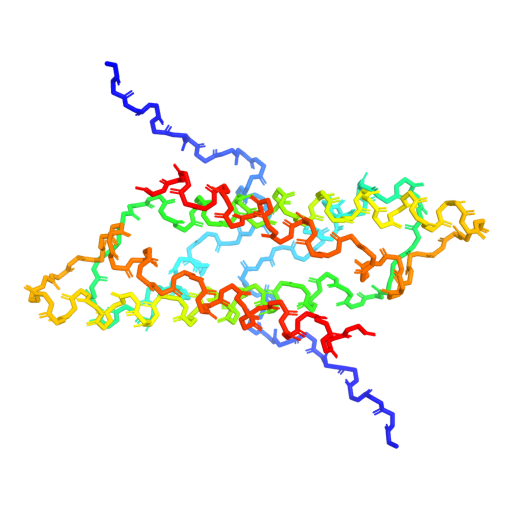0.211 -11.844 6.625 1 93.12 91 SER A O 1
ATOM 728 N N . LEU A 1 92 ? 9.125 -10.445 5.305 1 87.25 92 LEU A N 1
ATOM 729 C CA . LEU A 1 92 ? 7.844 -11.148 5.34 1 87.25 92 LEU A CA 1
ATOM 730 C C . LEU A 1 92 ? 7.906 -12.43 4.508 1 87.25 92 LEU A C 1
ATOM 732 O O . LEU A 1 92 ? 7.168 -13.375 4.773 1 87.25 92 LEU A O 1
ATOM 736 N N . PHE A 1 93 ? 8.781 -12.398 3.441 1 78.69 93 PHE A N 1
ATOM 737 C CA . PHE A 1 93 ? 8.891 -13.555 2.561 1 78.69 93 PHE A CA 1
ATOM 738 C C . PHE A 1 93 ? 10.242 -14.234 2.727 1 78.69 93 PHE A C 1
ATOM 740 O O . PHE A 1 93 ? 10.352 -15.453 2.6 1 78.69 93 PHE A O 1
ATOM 747 N N . MET B 1 1 ? -5.078 23.797 -17.984 1 30.08 1 MET B N 1
ATOM 748 C CA . MET B 1 1 ? -6.129 22.797 -17.828 1 30.08 1 MET B CA 1
ATOM 749 C C . MET B 1 1 ? -6.145 22.234 -16.422 1 30.08 1 MET B C 1
ATOM 751 O O . MET B 1 1 ? -5.105 21.812 -15.898 1 30.08 1 MET B O 1
ATOM 755 N N . PRO B 1 2 ? -7.105 22.609 -15.602 1 29.22 2 PRO B N 1
ATOM 756 C CA . PRO B 1 2 ? -7.16 22.219 -14.195 1 29.22 2 PRO B CA 1
ATOM 757 C C . PRO B 1 2 ? -6.887 20.734 -13.977 1 29.22 2 PRO B C 1
ATOM 759 O O . PRO B 1 2 ? -7.312 19.906 -14.781 1 29.22 2 PRO B O 1
ATOM 762 N N . ALA B 1 3 ? -5.844 20.375 -13.273 1 40.16 3 ALA B N 1
ATOM 763 C CA . ALA B 1 3 ? -5.496 18.984 -12.961 1 40.16 3 ALA B CA 1
ATOM 764 C C . ALA B 1 3 ? -6.75 18.141 -12.719 1 40.16 3 ALA B C 1
ATOM 766 O O . ALA B 1 3 ? -7.66 18.562 -12 1 40.16 3 ALA B O 1
ATOM 767 N N . GLU B 1 4 ? -7.215 17.406 -13.719 1 38.91 4 GLU B N 1
ATOM 768 C CA . GLU B 1 4 ? -8.336 16.484 -13.641 1 38.91 4 GLU B CA 1
ATOM 769 C C . GLU B 1 4 ? -8.43 15.844 -12.25 1 38.91 4 GLU B C 1
ATOM 771 O O . GLU B 1 4 ? -7.484 15.195 -11.797 1 38.91 4 GLU B O 1
ATOM 776 N N . LYS B 1 5 ? -9.039 16.484 -11.289 1 43.31 5 LYS B N 1
ATOM 777 C CA . LYS B 1 5 ? -9.359 15.859 -10.008 1 43.31 5 LYS B CA 1
ATOM 778 C C . LYS B 1 5 ? -9.695 14.383 -10.18 1 43.31 5 LYS B C 1
ATOM 780 O O . LYS B 1 5 ? -10.594 14.031 -10.945 1 43.31 5 LYS B O 1
ATOM 785 N N . LYS B 1 6 ? -8.75 13.5 -10.367 1 47.22 6 LYS B N 1
ATOM 786 C CA . LYS B 1 6 ? -9 12.078 -10.562 1 47.22 6 LYS B CA 1
ATOM 787 C C . LYS B 1 6 ? -10.102 11.578 -9.625 1 47.22 6 LYS B C 1
ATOM 789 O O . LYS B 1 6 ? -9.969 11.68 -8.406 1 47.22 6 LYS B O 1
ATOM 794 N N . GLN B 1 7 ? -11.453 11.68 -10.047 1 51.22 7 GLN B N 1
ATOM 795 C CA . GLN B 1 7 ? -12.625 11.086 -9.414 1 51.22 7 GLN B CA 1
ATOM 796 C C . GLN B 1 7 ? -12.328 9.688 -8.883 1 51.22 7 GLN B C 1
ATOM 798 O O . GLN B 1 7 ? -11.492 8.977 -9.438 1 51.22 7 GLN B O 1
ATOM 803 N N . PRO B 1 8 ? -12.711 9.508 -7.645 1 56.44 8 PRO B N 1
ATOM 804 C CA . PRO B 1 8 ? -12.461 8.148 -7.152 1 56.44 8 PRO B CA 1
ATOM 805 C C . PRO B 1 8 ? -12.984 7.074 -8.109 1 56.44 8 PRO B C 1
ATOM 807 O O . PRO B 1 8 ? -14.109 7.172 -8.594 1 56.44 8 PRO B O 1
ATOM 810 N N . ASN B 1 9 ? -12.125 6.324 -8.797 1 66.44 9 ASN B N 1
ATOM 811 C CA . ASN B 1 9 ? -12.414 5.16 -9.633 1 66.44 9 ASN B CA 1
ATOM 812 C C . ASN B 1 9 ? -13.352 4.184 -8.922 1 66.44 9 ASN B C 1
ATOM 814 O O . ASN B 1 9 ? -13.219 3.953 -7.723 1 66.44 9 ASN B O 1
ATOM 818 N N . ALA B 1 10 ? -14.672 4.105 -9.352 1 71.88 10 ALA B N 1
ATOM 819 C CA . ALA B 1 10 ? -15.672 3.172 -8.844 1 71.88 10 ALA B CA 1
ATOM 820 C C . ALA B 1 10 ? -15.016 1.89 -8.336 1 71.88 10 ALA B C 1
ATOM 822 O O . ALA B 1 10 ? -15.461 1.306 -7.344 1 71.88 10 ALA B O 1
ATOM 823 N N . LYS B 1 11 ? -14.031 1.524 -8.914 1 79.94 11 LYS B N 1
ATOM 824 C CA . LYS B 1 11 ? -13.336 0.305 -8.516 1 79.94 11 LYS B CA 1
ATOM 825 C C . LYS B 1 11 ? -12.727 0.448 -7.125 1 79.94 11 LYS B C 1
ATOM 827 O O . LYS B 1 11 ? -12.789 -0.48 -6.312 1 79.94 11 LYS B O 1
ATOM 832 N N . LEU B 1 12 ? -12.297 1.571 -6.797 1 87.38 12 LEU B N 1
ATOM 833 C CA . LEU B 1 12 ? -11.602 1.791 -5.531 1 87.38 12 LEU B CA 1
ATOM 834 C C . LEU B 1 12 ? -12.578 1.781 -4.363 1 87.38 12 LEU B C 1
ATOM 836 O O . LEU B 1 12 ? -12.266 1.266 -3.289 1 87.38 12 LEU B O 1
ATOM 840 N N . THR B 1 13 ? -13.812 2.26 -4.668 1 85.38 13 THR B N 1
ATOM 841 C CA . THR B 1 13 ? -14.781 2.375 -3.59 1 85.38 13 THR B CA 1
ATOM 842 C C . THR B 1 13 ? -15.258 0.996 -3.141 1 85.38 13 THR B C 1
ATOM 844 O O . THR B 1 13 ? -15.82 0.852 -2.055 1 85.38 13 THR B O 1
ATOM 847 N N . LYS B 1 14 ? -14.969 -0.004 -3.893 1 91.56 14 LYS B N 1
ATOM 848 C CA . LYS B 1 14 ? -15.383 -1.357 -3.537 1 91.56 14 LYS B CA 1
ATOM 849 C C . LYS B 1 14 ? -14.25 -2.115 -2.848 1 91.56 14 LYS B C 1
ATOM 851 O O . LYS B 1 14 ? -14.484 -3.137 -2.199 1 91.56 14 LYS B O 1
ATOM 856 N N . LEU B 1 15 ? -13.133 -1.593 -2.988 1 93.62 15 LEU B N 1
ATOM 857 C CA . LEU B 1 15 ? -11.961 -2.326 -2.529 1 93.62 15 LEU B CA 1
ATOM 858 C C . LEU B 1 15 ? -11.672 -2.031 -1.062 1 93.62 15 LEU B C 1
ATOM 860 O O . LEU B 1 15 ? -11.125 -2.877 -0.349 1 93.62 15 LEU B O 1
ATOM 864 N N . TYR B 1 16 ? -12.039 -0.827 -0.626 1 93.25 16 TYR B N 1
ATOM 865 C CA . TYR B 1 16 ? -11.695 -0.477 0.747 1 93.25 16 TYR B CA 1
ATOM 866 C C . TYR B 1 16 ? -12.688 0.525 1.32 1 93.25 16 TYR B C 1
ATOM 868 O O . TYR B 1 16 ? -13.508 1.088 0.587 1 93.25 16 TYR B O 1
ATOM 876 N N . ASN B 1 17 ? -12.727 0.582 2.639 1 93.94 17 ASN B N 1
ATOM 877 C CA . ASN B 1 17 ? -13.484 1.595 3.367 1 93.94 17 ASN B CA 1
ATOM 878 C C . ASN B 1 17 ? -12.719 2.912 3.451 1 93.94 17 ASN B C 1
ATOM 880 O O . ASN B 1 17 ? -11.875 3.09 4.328 1 93.94 17 ASN B O 1
ATOM 884 N N . ARG B 1 18 ? -13.156 3.721 2.543 1 94.75 18 ARG B N 1
ATOM 885 C CA . ARG B 1 18 ? -12.375 4.945 2.428 1 94.75 18 ARG B CA 1
ATOM 886 C C . ARG B 1 18 ? -12.375 5.723 3.742 1 94.75 18 ARG B C 1
ATOM 888 O O . ARG B 1 18 ? -11.344 6.258 4.152 1 94.75 18 ARG B O 1
ATOM 895 N N . THR B 1 19 ? -13.609 5.852 4.438 1 95.88 19 THR B N 1
ATOM 896 C CA . THR B 1 19 ? -13.727 6.625 5.672 1 95.88 19 THR B CA 1
ATOM 897 C C . THR B 1 19 ? -12.758 6.102 6.73 1 95.88 19 THR B C 1
ATOM 899 O O . THR B 1 19 ? -12.008 6.879 7.32 1 95.88 19 THR B O 1
ATOM 902 N N . ARG B 1 20 ? -12.719 4.816 6.895 1 95.56 20 ARG B N 1
ATOM 903 C CA . ARG B 1 20 ? -11.844 4.223 7.906 1 95.56 20 ARG B CA 1
ATOM 904 C C . ARG B 1 20 ? -10.383 4.32 7.492 1 95.56 20 ARG B C 1
ATOM 906 O O . ARG B 1 20 ? -9.508 4.559 8.328 1 95.56 20 ARG B O 1
ATOM 913 N N . PHE B 1 21 ? -10.156 4.145 6.191 1 95.62 21 PHE B N 1
ATOM 914 C CA . PHE B 1 21 ? -8.797 4.246 5.672 1 95.62 21 PHE B CA 1
ATOM 915 C C . PHE B 1 21 ? -8.25 5.652 5.863 1 95.62 21 PHE B C 1
ATOM 917 O O . PHE B 1 21 ? -7.117 5.828 6.324 1 95.62 21 PHE B O 1
ATOM 924 N N . LYS B 1 22 ? -9.039 6.57 5.539 1 96.31 22 LYS B N 1
ATOM 925 C CA . LYS B 1 22 ? -8.633 7.965 5.699 1 96.31 22 LYS B CA 1
ATOM 926 C C . LYS B 1 22 ? -8.367 8.289 7.168 1 96.31 22 LYS B C 1
ATOM 928 O O . LYS B 1 22 ? -7.391 8.977 7.488 1 96.31 22 LYS B O 1
ATOM 933 N N . LYS B 1 23 ? -9.164 7.816 8.062 1 97.12 23 LYS B N 1
ATOM 934 C CA . LYS B 1 23 ? -9 8.062 9.492 1 97.12 23 LYS B CA 1
ATOM 935 C C . LYS B 1 23 ? -7.691 7.473 10.008 1 97.12 23 LYS B C 1
ATOM 937 O O . LYS B 1 23 ? -7.055 8.039 10.898 1 97.12 23 LYS B O 1
ATOM 942 N N . ALA B 1 24 ? -7.348 6.332 9.43 1 96.5 24 ALA B N 1
ATOM 943 C CA . ALA B 1 24 ? -6.09 5.699 9.82 1 96.5 24 ALA B CA 1
ATOM 944 C C . ALA B 1 24 ? -4.898 6.594 9.5 1 96.5 24 ALA B C 1
ATOM 946 O O . ALA B 1 24 ? -3.932 6.656 10.258 1 96.5 24 ALA B O 1
ATOM 947 N N . ILE B 1 25 ? -4.945 7.293 8.414 1 97.94 25 ILE B N 1
ATOM 948 C CA . ILE B 1 25 ? -3.885 8.219 8.039 1 97.94 25 ILE B CA 1
ATOM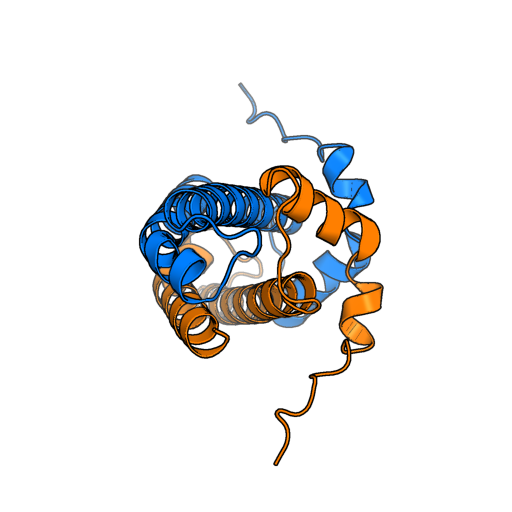 949 C C . ILE B 1 25 ? -3.961 9.469 8.914 1 97.94 25 ILE B C 1
ATOM 951 O O . ILE B 1 25 ? -2.949 9.914 9.461 1 97.94 25 ILE B O 1
ATOM 955 N N . GLU B 1 26 ? -5.145 9.945 9.078 1 98.12 26 GLU B N 1
ATOM 956 C CA . GLU B 1 26 ? -5.363 11.188 9.812 1 98.12 26 GLU B CA 1
ATOM 957 C C . GLU B 1 26 ? -4.957 11.055 11.273 1 98.12 26 GLU B C 1
ATOM 959 O O . GLU B 1 26 ? -4.52 12.023 11.898 1 98.12 26 GLU B O 1
ATOM 964 N N . SER B 1 27 ? -5.105 9.883 11.781 1 97.94 27 SER B N 1
ATOM 965 C CA . SER B 1 27 ? -4.738 9.625 13.172 1 97.94 27 SER B CA 1
ATOM 966 C C . SER B 1 27 ? -3.258 9.906 13.414 1 97.94 27 SER B C 1
ATOM 968 O O . SER B 1 27 ? -2.848 10.18 14.539 1 97.94 27 SER B O 1
ATOM 970 N N . GLU B 1 28 ? -2.521 9.93 12.383 1 98.56 28 GLU B N 1
ATOM 971 C CA . GLU B 1 28 ? -1.085 10.164 12.508 1 98.56 28 GLU B CA 1
ATOM 972 C C . GLU B 1 28 ? -0.739 11.633 12.273 1 98.56 28 GLU B C 1
ATOM 974 O O . GLU B 1 28 ? 0.403 12.047 12.484 1 98.56 28 GLU B O 1
ATOM 979 N N . LEU B 1 29 ? -1.69 12.43 11.922 1 98.69 29 LEU B N 1
ATOM 980 C CA . LEU B 1 29 ? -1.401 13.789 11.477 1 98.69 29 LEU B CA 1
ATOM 981 C C . LEU B 1 29 ? -1.606 14.789 12.609 1 98.69 29 LEU B C 1
ATOM 983 O O . LEU B 1 29 ? -1.483 16 12.406 1 98.69 29 LEU B O 1
ATOM 987 N N . ASP B 1 30 ? -1.931 14.367 13.797 1 98.31 30 ASP B N 1
ATOM 988 C CA . ASP B 1 30 ? -2.066 15.18 15 1 98.31 30 ASP B CA 1
ATOM 989 C C . ASP B 1 30 ? -2.893 16.438 14.727 1 98.31 30 ASP B C 1
ATOM 991 O O . ASP B 1 30 ? -2.508 17.531 15.117 1 98.31 30 ASP B O 1
ATOM 995 N N . GLY B 1 31 ? -3.955 16.234 13.969 1 98.25 31 GLY B N 1
ATOM 996 C CA . GLY B 1 31 ? -4.891 17.328 13.734 1 98.25 31 GLY B CA 1
ATOM 997 C C . GLY B 1 31 ? -4.543 18.156 12.508 1 98.25 31 GLY B C 1
ATOM 998 O O . GLY B 1 31 ? -5.312 19.031 12.109 1 98.25 31 GLY B O 1
ATOM 999 N N . LYS B 1 32 ? -3.414 17.906 11.922 1 98.69 32 LYS B N 1
ATOM 1000 C CA . LYS B 1 32 ? -3.047 18.641 10.711 1 98.69 32 LYS B CA 1
ATOM 1001 C C . LYS B 1 32 ? -3.805 18.109 9.5 1 98.69 32 LYS B C 1
ATOM 1003 O O . LYS B 1 32 ? -4.242 16.953 9.484 1 98.69 32 LYS B O 1
ATOM 1008 N N . LYS B 1 33 ? -3.875 18.969 8.516 1 98.5 33 LYS B N 1
ATOM 1009 C CA . LYS B 1 33 ? -4.656 18.641 7.328 1 98.5 33 LYS B CA 1
ATOM 1010 C C . LYS B 1 33 ? -3.764 18.109 6.215 1 98.5 33 LYS B C 1
ATOM 1012 O O . LYS B 1 33 ? -2.562 18.391 6.184 1 98.5 33 LYS B O 1
ATOM 1017 N N . MET B 1 34 ? -4.371 17.281 5.371 1 97.75 34 MET B N 1
ATOM 1018 C CA . MET B 1 34 ? -3.766 16.812 4.125 1 97.75 34 MET B CA 1
ATOM 1019 C C . MET B 1 34 ? -4.688 17.078 2.941 1 97.75 34 MET B C 1
ATOM 1021 O O . MET B 1 34 ? -5.863 17.391 3.125 1 97.75 34 MET B O 1
ATOM 1025 N N . ALA B 1 35 ? -4.121 17.031 1.749 1 96.38 35 ALA B N 1
ATOM 1026 C CA . ALA B 1 35 ? -4.957 17.156 0.559 1 96.38 35 ALA B CA 1
ATOM 1027 C C . ALA B 1 35 ? -6.086 16.141 0.559 1 96.38 35 ALA B C 1
ATOM 1029 O O . ALA B 1 35 ? -5.895 15 0.998 1 96.38 35 ALA B O 1
ATOM 1030 N N . GLU B 1 36 ? -7.172 16.531 0.031 1 94.44 36 GLU B N 1
ATOM 1031 C CA . GLU B 1 36 ? -8.414 15.758 0.129 1 94.44 36 GLU B CA 1
ATOM 1032 C C . GLU B 1 36 ? -8.297 14.422 -0.589 1 94.44 36 GLU B C 1
ATOM 1034 O O . GLU B 1 36 ? -8.914 13.438 -0.183 1 94.44 36 GLU B O 1
ATOM 1039 N N . ASP B 1 37 ? -7.406 14.32 -1.521 1 94.56 37 ASP B N 1
ATOM 1040 C CA . ASP B 1 37 ? -7.348 13.109 -2.332 1 94.56 37 ASP B CA 1
ATOM 1041 C C . ASP B 1 37 ? -6.09 12.297 -2.02 1 94.56 37 ASP B C 1
ATOM 1043 O O . ASP B 1 37 ? -5.809 11.297 -2.684 1 94.56 37 ASP B O 1
ATOM 1047 N N . THR B 1 38 ? -5.43 12.664 -0.989 1 95.56 38 THR B N 1
ATOM 1048 C CA . THR B 1 38 ? -4.172 12 -0.664 1 95.56 38 THR B CA 1
ATOM 1049 C C . THR B 1 38 ? -4.398 10.516 -0.368 1 95.56 38 THR B C 1
ATOM 1051 O O . THR B 1 38 ? -3.672 9.656 -0.871 1 95.56 38 THR B O 1
ATOM 1054 N N . ASP B 1 39 ? -5.445 10.273 0.388 1 95.06 39 ASP B N 1
ATOM 1055 C CA . ASP B 1 39 ? -5.719 8.883 0.768 1 95.06 39 ASP B CA 1
ATOM 1056 C C . ASP B 1 39 ? -6.055 8.039 -0.455 1 95.06 39 ASP B C 1
ATOM 1058 O O . ASP B 1 39 ? -5.59 6.902 -0.577 1 95.06 39 ASP B O 1
ATOM 1062 N N . ILE B 1 40 ? -6.762 8.586 -1.432 1 95.62 40 ILE B N 1
ATOM 1063 C CA . ILE B 1 40 ? -7.164 7.867 -2.637 1 95.62 40 ILE B CA 1
ATOM 1064 C C . ILE B 1 40 ? -5.945 7.637 -3.529 1 95.62 40 ILE B C 1
ATOM 1066 O O . ILE B 1 40 ? -5.742 6.531 -4.039 1 95.62 40 ILE B O 1
ATOM 1070 N N . LEU B 1 41 ? -5.141 8.602 -3.645 1 95.5 41 LEU B N 1
ATOM 1071 C CA . LEU B 1 41 ? -3.971 8.516 -4.516 1 95.5 41 LEU B CA 1
ATOM 1072 C C . LEU B 1 41 ? -2.963 7.508 -3.98 1 95.5 41 LEU B C 1
ATOM 1074 O O . LEU B 1 41 ? -2.387 6.734 -4.75 1 95.5 41 LEU B O 1
ATOM 1078 N N . MET B 1 42 ? -2.828 7.5 -2.684 1 96.69 42 MET B N 1
ATOM 1079 C CA . MET B 1 42 ? -1.884 6.559 -2.086 1 96.69 42 MET B CA 1
ATOM 1080 C C . MET B 1 42 ? -2.395 5.129 -2.207 1 96.69 42 MET B C 1
ATOM 1082 O O . MET B 1 42 ? -1.615 4.207 -2.457 1 96.69 42 MET B O 1
ATOM 1086 N N . TYR B 1 43 ? -3.648 4.965 -2.049 1 96.62 43 TYR B N 1
ATOM 1087 C CA . TYR B 1 43 ? -4.234 3.639 -2.209 1 96.62 43 TYR B CA 1
ATOM 1088 C C . TYR B 1 43 ? -4.098 3.154 -3.646 1 96.62 43 TYR B C 1
ATOM 1090 O O . TYR B 1 43 ? -3.723 2.004 -3.889 1 96.62 43 TYR B O 1
ATOM 1098 N N . MET B 1 44 ? -4.383 4.008 -4.551 1 95.94 44 MET B N 1
ATOM 1099 C CA . MET B 1 44 ? -4.281 3.66 -5.965 1 95.94 44 MET B CA 1
ATOM 1100 C C . MET B 1 44 ? -2.85 3.273 -6.328 1 95.94 44 MET B C 1
ATOM 1102 O O . MET B 1 44 ? -2.627 2.273 -7.016 1 95.94 44 MET B O 1
ATOM 1106 N N . ASN B 1 45 ? -1.98 4.074 -5.844 1 96.75 45 ASN B N 1
ATOM 1107 C CA . ASN B 1 45 ? -0.571 3.797 -6.102 1 96.75 45 ASN B CA 1
ATOM 1108 C C . ASN B 1 45 ? -0.153 2.441 -5.539 1 96.75 45 ASN B C 1
ATOM 1110 O O . ASN B 1 45 ? 0.611 1.711 -6.172 1 96.75 45 ASN B O 1
ATOM 1114 N N . PHE B 1 46 ? -0.698 2.178 -4.422 1 97.38 46 PHE B N 1
ATOM 1115 C CA . PHE B 1 46 ? -0.434 0.887 -3.797 1 97.38 46 PHE B CA 1
ATOM 1116 C C . PHE B 1 46 ? -1.009 -0.249 -4.637 1 97.38 46 PHE B C 1
ATOM 1118 O O . PHE B 1 46 ? -0.344 -1.264 -4.855 1 97.38 46 PHE B O 1
ATOM 1125 N N . LEU B 1 47 ? -2.199 -0.088 -5.09 1 96.81 47 LEU B N 1
ATOM 1126 C CA . LEU B 1 47 ? -2.84 -1.122 -5.895 1 96.81 47 LEU B CA 1
ATOM 1127 C C . LEU B 1 47 ? -2.061 -1.367 -7.184 1 96.81 47 LEU B C 1
ATOM 1129 O O . LEU B 1 47 ? -1.857 -2.516 -7.582 1 96.81 47 LEU B O 1
ATOM 1133 N N . ILE B 1 48 ? -1.618 -0.332 -7.855 1 96.75 48 ILE B N 1
ATOM 1134 C CA . ILE B 1 48 ? -0.839 -0.456 -9.086 1 96.75 48 ILE B CA 1
ATOM 1135 C C . ILE B 1 48 ? 0.448 -1.228 -8.805 1 96.75 48 ILE 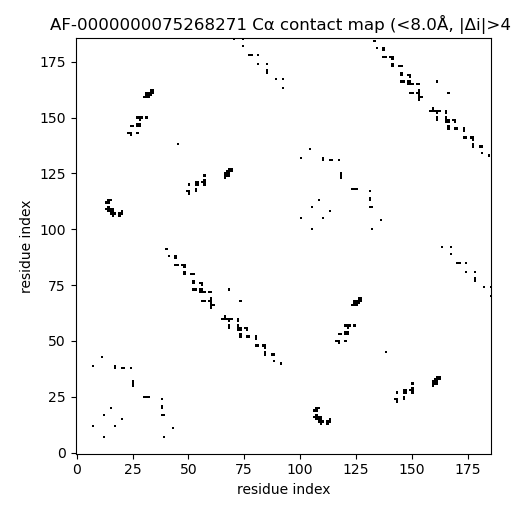B C 1
ATOM 1137 O O . ILE B 1 48 ? 0.805 -2.145 -9.547 1 96.75 48 ILE B O 1
ATOM 1141 N N . PHE B 1 49 ? 1.094 -0.896 -7.727 1 98.38 49 PHE B N 1
ATOM 1142 C CA . PHE B 1 49 ? 2.303 -1.586 -7.293 1 98.38 49 PHE B CA 1
ATOM 1143 C C . PHE B 1 49 ? 2.025 -3.064 -7.047 1 98.38 49 PHE B C 1
ATOM 1145 O O . PHE B 1 49 ? 2.766 -3.928 -7.523 1 98.38 49 PHE B O 1
ATOM 1152 N N . LEU B 1 50 ? 1.017 -3.334 -6.379 1 98 50 LEU B N 1
ATOM 1153 C CA . LEU B 1 50 ? 0.706 -4.715 -6.016 1 98 50 LEU B CA 1
ATOM 1154 C C . LEU B 1 50 ? 0.361 -5.535 -7.254 1 98 50 LEU B C 1
ATOM 1156 O O . LEU B 1 50 ? 0.78 -6.688 -7.375 1 98 50 LEU B O 1
ATOM 1160 N N . GLU B 1 51 ? -0.416 -4.949 -8.094 1 97.94 51 GLU B N 1
ATOM 1161 C CA . GLU B 1 51 ? -0.801 -5.652 -9.32 1 97.94 51 GLU B CA 1
ATOM 1162 C C . GLU B 1 51 ? 0.415 -5.941 -10.195 1 97.94 51 GLU B C 1
ATOM 1164 O O . GLU B 1 51 ? 0.542 -7.039 -10.742 1 97.94 51 GLU B O 1
ATOM 1169 N N . ARG B 1 52 ? 1.276 -4.992 -10.297 1 98.12 52 ARG B N 1
ATOM 1170 C CA . ARG B 1 52 ? 2.498 -5.191 -11.07 1 98.12 52 ARG B CA 1
ATOM 1171 C C . ARG B 1 52 ? 3.361 -6.289 -10.453 1 98.12 52 ARG B C 1
ATOM 1173 O O . ARG B 1 52 ? 3.871 -7.156 -11.164 1 98.12 52 ARG B O 1
ATOM 1180 N N . LEU B 1 53 ? 3.564 -6.234 -9.18 1 98.5 53 LEU B N 1
ATOM 1181 C CA . LEU B 1 53 ? 4.363 -7.242 -8.492 1 98.5 53 LEU B CA 1
ATOM 1182 C C . LEU B 1 53 ? 3.756 -8.633 -8.664 1 98.5 53 LEU B C 1
ATOM 1184 O O . LEU B 1 53 ? 4.473 -9.602 -8.922 1 98.5 53 LEU B O 1
ATOM 1188 N N . ALA B 1 54 ? 2.445 -8.711 -8.523 1 98.75 54 ALA B N 1
ATOM 1189 C CA . ALA B 1 54 ? 1.751 -9.992 -8.68 1 98.75 54 ALA B CA 1
ATOM 1190 C C . ALA B 1 54 ? 1.952 -10.555 -10.086 1 98.75 54 ALA B C 1
ATOM 1192 O O . ALA B 1 54 ? 2.277 -11.734 -10.25 1 98.75 54 ALA B O 1
ATOM 1193 N N . LYS B 1 55 ? 1.812 -9.711 -11.086 1 98.69 55 LYS B N 1
ATOM 1194 C CA . LYS B 1 55 ? 1.948 -10.148 -12.469 1 98.69 55 LYS B CA 1
ATOM 1195 C C . LYS B 1 55 ? 3.361 -10.656 -12.75 1 98.69 55 LYS B C 1
ATOM 1197 O O . LYS B 1 55 ? 3.537 -11.719 -13.344 1 98.69 55 LYS B O 1
ATOM 1202 N N . LYS B 1 56 ? 4.316 -9.984 -12.305 1 98.69 56 LYS B N 1
ATOM 1203 C CA . LYS B 1 56 ? 5.703 -10.375 -12.531 1 98.69 56 LYS B CA 1
ATOM 1204 C C . LYS B 1 56 ? 6.055 -11.641 -11.75 1 98.69 56 LYS B C 1
ATOM 1206 O O . LYS B 1 56 ? 6.793 -12.492 -12.242 1 98.69 56 LYS B O 1
ATOM 1211 N N . SER B 1 57 ? 5.52 -11.742 -10.562 1 98.62 57 SER B N 1
ATOM 1212 C CA . SER B 1 57 ? 5.75 -12.93 -9.75 1 98.62 57 SER B CA 1
ATOM 1213 C C . SER B 1 57 ? 5.098 -14.156 -10.367 1 98.62 57 SER B C 1
ATOM 1215 O O . SER B 1 57 ? 5.652 -15.258 -10.312 1 98.62 57 SER B O 1
ATOM 1217 N N . GLU B 1 58 ? 3.91 -13.906 -10.891 1 98.75 58 GLU B N 1
ATOM 1218 C CA . GLU B 1 58 ? 3.219 -14.977 -11.594 1 98.75 58 GLU B CA 1
ATOM 1219 C C . GLU B 1 58 ? 4.051 -15.484 -12.773 1 98.75 58 GLU B C 1
ATOM 1221 O O . GLU B 1 58 ? 4.152 -16.688 -12.984 1 98.75 58 GLU B O 1
ATOM 1226 N N . LYS B 1 59 ? 4.586 -14.609 -13.586 1 98.62 59 LYS B N 1
ATOM 1227 C CA . LYS B 1 59 ? 5.43 -15 -14.711 1 98.62 59 LYS B CA 1
ATOM 1228 C C . LYS B 1 59 ? 6.648 -15.789 -14.234 1 98.62 59 LYS B C 1
ATOM 1230 O O . LYS B 1 59 ? 7.039 -16.766 -14.875 1 98.62 59 LYS B O 1
ATOM 1235 N N . ALA B 1 60 ? 7.258 -15.406 -13.148 1 98.56 60 ALA B N 1
ATOM 1236 C CA . ALA B 1 60 ? 8.391 -16.125 -12.594 1 98.56 60 ALA B CA 1
ATOM 1237 C C . ALA B 1 60 ? 7.992 -17.547 -12.188 1 98.56 60 ALA B C 1
ATOM 1239 O O . ALA B 1 60 ? 8.727 -18.5 -12.43 1 98.56 60 ALA B O 1
ATOM 1240 N N . ALA B 1 61 ? 6.824 -17.656 -11.531 1 98.69 61 ALA B N 1
ATOM 1241 C CA . ALA B 1 61 ? 6.32 -18.969 -11.156 1 98.69 61 ALA B CA 1
ATOM 1242 C C . ALA B 1 61 ? 6.066 -19.828 -12.398 1 98.69 61 ALA B C 1
ATOM 1244 O O . ALA B 1 61 ? 6.375 -21.016 -12.406 1 98.69 61 ALA B O 1
ATOM 1245 N N . ASP B 1 62 ? 5.5 -19.203 -13.422 1 98.44 62 ASP B N 1
ATOM 1246 C CA . ASP B 1 62 ? 5.234 -19.875 -14.68 1 98.44 62 ASP B CA 1
ATOM 1247 C C . ASP B 1 62 ? 6.523 -20.422 -15.297 1 98.44 62 ASP B C 1
ATOM 1249 O O . ASP B 1 62 ? 6.57 -21.562 -15.758 1 98.44 62 ASP B O 1
ATOM 1253 N N . GLU B 1 63 ? 7.59 -19.656 -15.305 1 98.06 63 GLU B N 1
ATOM 1254 C CA . GLU B 1 63 ? 8.891 -20.016 -15.859 1 98.06 63 GLU B CA 1
ATOM 1255 C C . GLU B 1 63 ? 9.516 -21.172 -15.094 1 98.06 63 GLU B C 1
ATOM 1257 O O . GLU B 1 63 ? 10.266 -21.969 -15.664 1 98.06 63 GLU B O 1
ATOM 1262 N N . ARG B 1 64 ? 9.125 -21.312 -13.836 1 97.06 64 ARG B N 1
ATOM 1263 C CA . ARG B 1 64 ? 9.602 -22.406 -12.992 1 97.06 64 ARG B CA 1
ATOM 1264 C C . ARG B 1 64 ? 8.742 -23.656 -13.18 1 97.06 64 ARG B C 1
ATOM 1266 O O . ARG B 1 64 ? 9.078 -24.719 -12.656 1 97.06 64 ARG B O 1
ATOM 1273 N N . GLY B 1 65 ? 7.641 -23.438 -13.875 1 98.12 65 GLY B N 1
ATOM 1274 C CA . GLY B 1 65 ? 6.727 -24.547 -14.086 1 98.12 65 GLY B CA 1
ATOM 1275 C C . GLY B 1 65 ? 5.867 -24.859 -12.867 1 98.12 65 GLY B C 1
ATOM 1276 O O . GLY B 1 65 ? 5.48 -26 -12.641 1 98.12 65 GLY B O 1
ATOM 1277 N N . SER B 1 66 ? 5.629 -23.906 -12.016 1 98.25 66 SER B N 1
ATOM 1278 C CA . SER B 1 66 ? 4.836 -24.094 -10.805 1 98.25 66 SER B CA 1
ATOM 1279 C C . SER B 1 66 ? 3.471 -23.422 -10.93 1 98.25 66 SER B C 1
ATOM 1281 O O . SER B 1 66 ? 3.33 -22.406 -11.617 1 98.25 66 SER B O 1
ATOM 1283 N N . ASN B 1 67 ? 2.607 -24.016 -10.258 1 98.25 67 ASN B N 1
ATOM 1284 C CA . ASN B 1 67 ? 1.271 -23.422 -10.211 1 98.25 67 ASN B CA 1
ATOM 1285 C C . ASN B 1 67 ? 1.073 -22.578 -8.961 1 98.25 67 ASN B C 1
ATOM 1287 O O . ASN B 1 67 ? -0.058 -22.234 -8.609 1 98.25 67 ASN B O 1
ATOM 1291 N N . ARG B 1 68 ? 2.221 -22.312 -8.266 1 98.62 68 ARG B N 1
ATOM 1292 C CA . ARG B 1 68 ? 2.186 -21.516 -7.051 1 98.62 68 ARG B CA 1
ATOM 1293 C C . ARG B 1 68 ? 3.295 -20.469 -7.059 1 98.62 68 ARG B C 1
ATOM 1295 O O . ARG B 1 68 ? 4.457 -20.781 -7.324 1 98.62 68 ARG B O 1
ATOM 1302 N N . VAL B 1 69 ? 2.889 -19.234 -6.805 1 98.38 69 VAL B N 1
ATOM 1303 C CA . VAL B 1 69 ? 3.865 -18.172 -6.605 1 98.38 69 VAL B CA 1
ATOM 1304 C C . VAL B 1 69 ? 4.52 -18.328 -5.234 1 98.38 69 VAL B C 1
ATOM 1306 O O . VAL B 1 69 ? 3.832 -18.438 -4.219 1 98.38 69 VAL B O 1
ATOM 1309 N N . ASN B 1 70 ? 5.812 -18.391 -5.234 1 96.88 70 ASN B N 1
ATOM 1310 C CA . ASN B 1 70 ? 6.504 -18.484 -3.953 1 96.88 70 ASN B CA 1
ATOM 1311 C C . ASN B 1 70 ? 7.344 -17.234 -3.686 1 96.88 70 ASN B C 1
ATOM 1313 O O . ASN B 1 70 ? 7.293 -16.281 -4.449 1 96.88 70 ASN B O 1
ATOM 1317 N N . THR B 1 71 ? 8.062 -17.25 -2.576 1 96.25 71 THR B N 1
ATOM 1318 C CA . THR B 1 71 ? 8.781 -16.078 -2.094 1 96.25 71 THR B CA 1
ATOM 1319 C C . THR B 1 71 ? 9.898 -15.68 -3.057 1 96.25 71 THR B C 1
ATOM 1321 O O . THR B 1 71 ? 10.203 -14.5 -3.211 1 96.25 71 THR B O 1
ATOM 1324 N N . ASN B 1 72 ? 10.508 -16.719 -3.656 1 97 72 ASN B N 1
ATOM 1325 C CA . ASN B 1 72 ? 11.57 -16.406 -4.609 1 97 72 ASN B CA 1
ATOM 1326 C C . ASN B 1 72 ? 11.031 -15.664 -5.828 1 97 72 ASN B C 1
ATOM 1328 O O . ASN B 1 72 ? 11.688 -14.75 -6.34 1 97 72 ASN B O 1
ATOM 1332 N N . ASP B 1 73 ? 9.828 -16.016 -6.277 1 98.38 73 ASP B N 1
ATOM 1333 C CA . ASP B 1 73 ? 9.18 -15.336 -7.395 1 98.38 73 ASP B CA 1
ATOM 1334 C C . ASP B 1 73 ? 8.93 -13.867 -7.074 1 98.38 73 ASP B C 1
ATOM 1336 O O . ASP B 1 73 ? 9.203 -12.984 -7.895 1 98.38 73 ASP B O 1
ATOM 1340 N N . VAL B 1 74 ? 8.508 -13.586 -5.855 1 98.19 74 VAL B N 1
ATOM 1341 C CA . VAL B 1 74 ? 8.18 -12.227 -5.422 1 98.19 74 VAL B CA 1
ATOM 1342 C C . VAL B 1 74 ? 9.469 -11.422 -5.23 1 98.19 74 VAL B C 1
ATOM 1344 O O . VAL B 1 74 ? 9.57 -10.289 -5.703 1 98.19 74 VAL B O 1
ATOM 1347 N N . GLY B 1 75 ? 10.43 -12.023 -4.562 1 97.88 75 GLY B N 1
ATOM 1348 C CA . GLY B 1 75 ? 11.68 -11.359 -4.258 1 97.88 75 GLY B CA 1
ATOM 1349 C C . GLY B 1 75 ? 12.43 -10.898 -5.496 1 97.88 75 GLY B C 1
ATOM 1350 O O . GLY B 1 75 ? 13.094 -9.859 -5.477 1 97.88 75 GLY B O 1
ATOM 1351 N N . LYS B 1 76 ? 12.266 -11.68 -6.516 1 97.62 76 LYS B N 1
ATOM 1352 C CA . LYS B 1 76 ? 12.961 -11.383 -7.766 1 97.62 76 LYS B CA 1
ATOM 1353 C C . LYS B 1 76 ? 12.523 -10.039 -8.336 1 97.62 76 LYS B C 1
ATOM 1355 O O . LYS B 1 76 ? 13.328 -9.305 -8.906 1 97.62 76 LYS B O 1
ATOM 1360 N N . TYR B 1 77 ? 11.25 -9.672 -8.156 1 98.31 77 TYR B N 1
ATOM 1361 C CA . TYR B 1 77 ? 10.727 -8.516 -8.867 1 98.31 77 TYR B CA 1
ATOM 1362 C C . TYR B 1 77 ? 10.289 -7.426 -7.891 1 98.31 77 TYR B C 1
ATOM 1364 O O . TYR B 1 77 ? 9.875 -6.344 -8.305 1 98.31 77 TYR B O 1
ATOM 1372 N N . LEU B 1 78 ? 10.492 -7.68 -6.617 1 98.5 78 LEU B N 1
ATOM 1373 C CA . LEU B 1 78 ? 10.141 -6.711 -5.586 1 98.5 78 LEU B CA 1
ATOM 1374 C C . LEU B 1 78 ? 10.945 -5.426 -5.742 1 98.5 78 LEU B C 1
ATOM 1376 O O . LEU B 1 78 ? 10.383 -4.328 -5.711 1 98.5 78 LEU B O 1
ATOM 1380 N N . PRO B 1 79 ? 12.281 -5.457 -6.008 1 98.31 79 PRO B N 1
ATOM 1381 C CA . PRO B 1 79 ? 13.047 -4.215 -6.109 1 98.31 79 PRO B CA 1
ATOM 1382 C C . PRO B 1 79 ? 12.555 -3.299 -7.227 1 98.31 79 PRO B C 1
ATOM 1384 O O . PRO B 1 79 ? 12.328 -2.109 -6.996 1 98.31 79 PRO B O 1
ATOM 1387 N N . VAL B 1 80 ? 12.344 -3.861 -8.398 1 98.5 80 VAL B N 1
ATOM 1388 C CA . VAL B 1 80 ? 11.945 -3.043 -9.547 1 98.5 80 VAL B CA 1
ATOM 1389 C C . VAL B 1 80 ? 10.523 -2.516 -9.336 1 98.5 80 VAL B C 1
ATOM 1391 O O . VAL B 1 80 ? 10.203 -1.401 -9.75 1 98.5 80 VAL B O 1
ATOM 1394 N N . SER B 1 81 ? 9.664 -3.283 -8.727 1 98.5 81 SER B N 1
ATOM 1395 C CA . SER B 1 81 ? 8.289 -2.871 -8.469 1 98.5 81 SER B CA 1
ATOM 1396 C C . SER B 1 81 ? 8.234 -1.759 -7.426 1 98.5 81 SER B C 1
ATOM 1398 O O . SER B 1 81 ? 7.457 -0.812 -7.562 1 98.5 81 SER B O 1
ATOM 1400 N N . VAL B 1 82 ? 9.094 -1.856 -6.422 1 98.31 82 VAL B N 1
ATOM 1401 C CA . VAL B 1 82 ? 9.156 -0.824 -5.391 1 98.31 82 VAL B CA 1
ATOM 1402 C C . VAL B 1 82 ? 9.734 0.461 -5.977 1 98.31 82 VAL B C 1
ATOM 1404 O O . VAL B 1 82 ? 9.266 1.56 -5.664 1 98.31 82 VAL B O 1
ATOM 1407 N N . ASP B 1 83 ? 10.695 0.335 -6.816 1 98.12 83 ASP B N 1
ATOM 1408 C CA . ASP B 1 83 ? 11.273 1.498 -7.488 1 98.12 83 ASP B CA 1
ATOM 1409 C C . ASP B 1 83 ? 10.219 2.225 -8.32 1 98.12 83 ASP B C 1
ATOM 1411 O O . ASP B 1 83 ? 10.141 3.455 -8.297 1 98.12 83 ASP B O 1
ATOM 1415 N N . ALA B 1 84 ? 9.422 1.473 -9 1 98.12 84 ALA B N 1
ATOM 1416 C CA . ALA B 1 84 ? 8.359 2.062 -9.805 1 98.12 84 ALA B CA 1
ATOM 1417 C C . ALA B 1 84 ? 7.344 2.791 -8.93 1 98.12 84 ALA B C 1
ATOM 1419 O O . ALA B 1 84 ? 6.875 3.873 -9.289 1 98.12 84 ALA B O 1
ATOM 1420 N N . MET B 1 85 ? 7.008 2.141 -7.816 1 97.81 85 MET B N 1
ATOM 1421 C CA . MET B 1 85 ? 6.074 2.758 -6.879 1 97.81 85 MET B CA 1
ATOM 1422 C C . MET B 1 85 ? 6.621 4.082 -6.352 1 97.81 85 MET B C 1
ATOM 1424 O O . MET B 1 85 ? 5.883 5.059 -6.219 1 97.81 85 MET B O 1
ATOM 1428 N N . TYR B 1 86 ? 7.898 4.098 -6.035 1 98 86 TYR B N 1
ATOM 1429 C CA . TYR B 1 86 ? 8.547 5.305 -5.535 1 98 86 TYR B CA 1
ATOM 1430 C C . TYR B 1 86 ? 8.484 6.426 -6.566 1 98 86 TYR B C 1
ATOM 1432 O O . TYR B 1 86 ? 8.102 7.551 -6.242 1 98 86 TYR B O 1
ATOM 1440 N N . ILE B 1 87 ? 8.82 6.062 -7.738 1 97.94 87 ILE B N 1
ATOM 1441 C CA . ILE B 1 87 ? 8.828 7.047 -8.82 1 97.94 87 ILE B CA 1
ATOM 1442 C C . ILE B 1 87 ? 7.422 7.598 -9.031 1 97.94 87 ILE B C 1
ATOM 1444 O O . ILE B 1 87 ? 7.234 8.805 -9.18 1 97.94 87 ILE B O 1
ATOM 1448 N N . CYS B 1 88 ? 6.48 6.727 -9.031 1 97.25 88 CYS B N 1
ATOM 1449 C CA . CYS B 1 88 ? 5.094 7.148 -9.219 1 97.25 88 CYS B CA 1
ATOM 1450 C C . CYS B 1 88 ? 4.641 8.047 -8.07 1 97.25 88 CYS B C 1
ATOM 1452 O O . CYS B 1 88 ? 3.936 9.031 -8.289 1 97.25 88 CYS B O 1
ATOM 1454 N N . THR B 1 89 ? 5.027 7.703 -6.848 1 96.69 89 THR B N 1
ATOM 1455 C CA . THR B 1 89 ? 4.641 8.5 -5.688 1 96.69 89 THR B CA 1
ATOM 1456 C C . THR B 1 89 ? 5.227 9.906 -5.777 1 96.69 89 THR B C 1
ATOM 1458 O O . THR B 1 89 ? 4.535 10.891 -5.516 1 96.69 89 THR B O 1
ATOM 1461 N N . VAL B 1 90 ? 6.504 10 -6.211 1 95.81 90 VAL B N 1
ATOM 1462 C CA . VAL B 1 90 ? 7.168 11.289 -6.367 1 95.81 90 VAL B CA 1
ATOM 1463 C C . VAL B 1 90 ? 6.438 12.125 -7.414 1 95.81 90 VAL B C 1
ATOM 1465 O O . VAL B 1 90 ? 6.293 13.336 -7.262 1 95.81 90 VAL B O 1
ATOM 1468 N N . SER B 1 91 ? 5.957 11.422 -8.383 1 93.19 91 SER B N 1
ATOM 1469 C CA . SER B 1 91 ? 5.273 12.117 -9.469 1 93.19 91 SER B CA 1
ATOM 1470 C C . SER B 1 91 ? 3.891 12.594 -9.039 1 93.19 91 SER B C 1
ATOM 1472 O O . SER B 1 91 ? 3.328 13.508 -9.641 1 93.19 91 SER B O 1
ATOM 1474 N N . LEU B 1 92 ? 3.244 11.953 -8.086 1 87.12 92 LEU B N 1
ATOM 1475 C CA . LEU B 1 92 ? 1.911 12.281 -7.594 1 87.12 92 LEU B CA 1
ATOM 1476 C C . LEU B 1 92 ? 1.94 13.562 -6.766 1 87.12 92 LEU B C 1
ATOM 1478 O O . LEU B 1 92 ? 0.937 14.273 -6.684 1 87.12 92 LEU B O 1
ATOM 1482 N N . PHE B 1 93 ? 3.121 13.812 -6.098 1 78.56 93 PHE B N 1
ATOM 1483 C CA . PHE B 1 93 ? 3.246 14.992 -5.254 1 78.56 93 PHE B CA 1
ATOM 1484 C C . PHE B 1 93 ? 4.207 16 -5.871 1 78.56 93 PHE B C 1
ATOM 1486 O O . PHE B 1 93 ? 4.023 17.203 -5.727 1 78.56 93 PHE B O 1
#

Foldseek 3Di:
DPDPPPPQDPVQVVVDDQVVQVVVVVVPVVPDDDDPCVSSLLVVLVVVLVVVLVVQQCVVCVVVVHPDRDPVSSVVCVVVSVVVSVVVVVVVD/DPPPPPPQDPVQVVVDDLVVQVVVVVVPVVPDDDDPCVSSLLVVLVVVLVVVLVVQQCVVCVVVVHPDRDPVSSVVCVVVSVVVSVVVVVVVD

InterPro domains:
  IPR009072 Histone-fold [G3DSA:1.10.20.10] (13-83)

pLDDT: mean 91.16, std 16.06, range [29.22, 98.75]

Nearest PDB structures (foldseek):
  3b0d-assembly2_C  TM=7.625E-01  e=1.985E-03  Gallus gallus
  3vh5-assembly1_W  TM=7.487E-01  e=4.288E-03  Gallus gallus
  7ywx-assembly1_W  TM=6.969E-01  e=6.719E-03  Homo sapiens
  7xho-assembly1_W  TM=7.548E-01  e=2.585E-02  Homo sapiens
  6y36-assembly1_C  TM=7.508E-01  e=5.235E-02  Aspergillus fumigatus Af293

Radius of gyration: 17.01 Å; Cα contacts (8 Å, |Δi|>4): 188; chains: 2; bounding box: 29×50×35 Å

Sequence (186 aa):
MPAEKKQPNAKLTKLYNRTRFKKAIESELDGKKMAEDTDILMYMNFLIFLERLAKKSEKAADERGSNRVNTNDVGKYLPVSVDAMYICTVSLFMPAEKKQPNAKLTKLYNRTRFKKAIESELDGKKMAEDTDILMYMNFLIFLERLAKKSEKAADERGSNRVNTNDVGKYLPVSVDAMYICTVSLF

Organism: NCBI:txid747725

Solvent-accessible surface area (backbone atoms only — not comparable to full-atom values): 10119 Å² total; per-residue (Å²): 128,78,77,73,73,77,66,81,55,73,69,54,67,62,34,32,33,60,72,53,45,42,47,58,44,46,70,38,24,82,83,38,41,63,62,91,55,50,60,59,52,53,50,49,48,48,49,55,33,49,39,52,36,34,34,53,13,30,52,45,15,49,76,70,70,41,66,46,41,48,52,68,27,40,60,71,41,43,63,64,34,50,50,50,39,51,53,50,52,60,70,75,88,128,78,77,74,74,79,65,83,53,74,68,55,67,61,32,33,34,60,73,53,45,41,45,58,44,46,68,37,25,82,82,39,41,64,62,90,54,49,60,59,52,53,49,49,48,47,50,54,34,48,36,51,36,34,35,53,12,29,50,45,16,50,76,71,71,41,64,46,42,48,50,68,26,40,60,72,44,41,62,65,35,50,51,51,40,50,53,52,52,61,69,74,87